Protein AF-A0A1H9J1R4-F1 (afdb_monomer)

Radius of gyration: 18.07 Å; Cα contacts (8 Å, |Δi|>4): 199; chains: 1; bounding box: 40×39×55 Å

Organism: NCBI:txid571933

Mean predicted aligned error: 4.58 Å

Secondary structure (DSSP, 8-state):
-HHHHHHHHHHHHHHHHHHHHHHHHHHHTT-HHHHHHHHHHHHHHHTTHHHHHHHHHT-TTHHHHHHHHHHHHHHHHHHHHHHHHHHHHHTTS---HHHHHHHHHHHHIIIIIHHHHHHHHHHHHHHHHHHHHHHTT-HHHHHHHHHHHHHHHHHHHHHHHHH-SS--TTGGG----HHHHHHHHHHHHHHHHHHHHH-

Sequence (199 aa):
MVQASIVLGWIGLIIYAIIFVTFQKMLKHKEHSLLHLLMAFMYSAWLPLPIVLYQLLDFEALLVGTIFGYAYLIIMILSMSLQTSHIIHILKQDESIEWEERAEWMMETLSGTTEGLANLLKSIWALFLAMAFWQIDQPIMAFSLLLFVLMGVYVLLLLIRSNTYKQINILKKIKGNPIVFNIENIIFFTILMVYLTIQ

Solvent-accessible surface area (backbone atoms only — not comparable to full-atom values): 10230 Å² total; per-residue (Å²): 108,62,69,59,36,52,56,30,36,52,50,19,54,50,47,48,51,52,47,70,74,39,43,71,59,33,58,76,70,68,40,58,33,60,53,27,43,51,49,20,53,24,38,56,32,44,58,52,45,37,60,48,52,34,69,72,58,70,35,78,69,26,57,60,19,27,54,28,35,44,52,17,35,52,48,47,28,51,33,24,46,49,51,18,53,48,49,53,50,56,78,72,52,77,93,45,70,75,50,53,55,53,49,51,54,51,49,49,59,49,38,60,61,48,51,38,52,24,48,36,31,37,15,52,16,27,46,28,49,19,53,36,30,46,73,71,74,34,57,70,60,14,56,60,26,46,56,46,33,57,48,22,54,55,38,48,52,46,48,53,45,74,72,38,92,75,71,53,78,79,48,73,76,63,75,89,52,72,66,59,55,53,52,49,52,51,51,54,52,46,55,54,50,54,49,67,70,72,107

Foldseek 3Di:
DLVQLLVLLVVLLVLLVVCVVCVVVCVVVVVVLVSLQSQLSSLVSNLCLLVVLCVVLVDPLSVVLSVLSNVLSVLSNVLSNVLSVLSVVLVVDDPDPVSVVVSVVVNCVSPQLSNLVSLLSNLVSLQSSLVSCVVVVNNVSNVVSVVSVVVSVLSVLSNCQVPDPDHDPVSVVRDDDPVVVSVSVSVVSVSSSVVSVVD

Structure (mmCIF, N/CA/C/O backbone):
data_AF-A0A1H9J1R4-F1
#
_entry.id   AF-A0A1H9J1R4-F1
#
loop_
_atom_site.group_PDB
_atom_site.id
_atom_site.type_symbol
_atom_site.label_atom_id
_atom_site.label_alt_id
_atom_site.label_comp_id
_atom_site.label_asym_id
_atom_site.label_entity_id
_atom_site.label_seq_id
_atom_site.pdbx_PDB_ins_code
_atom_site.Cartn_x
_atom_site.Cartn_y
_atom_site.Cartn_z
_atom_site.occupancy
_atom_site.B_iso_or_equiv
_atom_site.auth_seq_id
_atom_site.auth_comp_id
_atom_site.auth_asym_id
_atom_site.auth_atom_id
_atom_site.pdbx_PDB_model_nu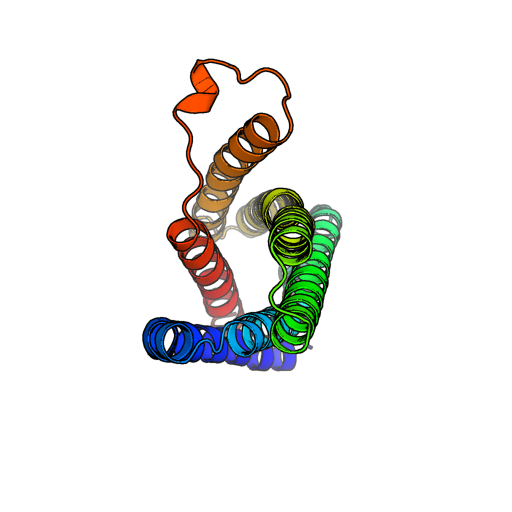m
ATOM 1 N N . MET A 1 1 ? -20.675 -8.950 6.715 1.00 83.44 1 MET A N 1
ATOM 2 C CA . MET A 1 1 ? -19.587 -8.231 6.013 1.00 83.44 1 MET A CA 1
ATOM 3 C C . MET A 1 1 ? -18.242 -8.435 6.698 1.00 83.44 1 MET A C 1
ATOM 5 O O . MET A 1 1 ? -17.328 -8.884 6.028 1.00 83.44 1 MET A O 1
ATOM 9 N N . VAL A 1 2 ? -18.144 -8.224 8.018 1.00 91.25 2 VAL A N 1
ATOM 10 C CA . VAL A 1 2 ? -16.914 -8.445 8.811 1.00 91.25 2 VAL A CA 1
ATOM 11 C C . VAL A 1 2 ? -16.265 -9.812 8.549 1.00 91.25 2 VAL A C 1
ATOM 13 O O . VAL A 1 2 ? -15.116 -9.858 8.133 1.00 91.25 2 VAL A O 1
ATOM 16 N N . GLN A 1 3 ? -17.011 -10.919 8.675 1.00 93.44 3 GLN A N 1
ATOM 17 C CA . GLN A 1 3 ? -16.483 -12.272 8.420 1.00 93.44 3 GLN A CA 1
ATOM 18 C C . GLN A 1 3 ? -15.897 -12.443 7.009 1.00 93.44 3 GLN A C 1
ATOM 20 O O . GLN A 1 3 ? -14.828 -13.024 6.850 1.00 93.44 3 GLN A O 1
ATOM 25 N N . ALA A 1 4 ? -16.567 -11.907 5.984 1.00 94.31 4 ALA A N 1
ATOM 26 C CA . ALA A 1 4 ? -16.068 -11.962 4.613 1.00 94.31 4 ALA A CA 1
ATOM 27 C C . ALA A 1 4 ? -14.770 -11.153 4.461 1.00 94.31 4 ALA A C 1
ATOM 29 O O . ALA A 1 4 ? -13.830 -1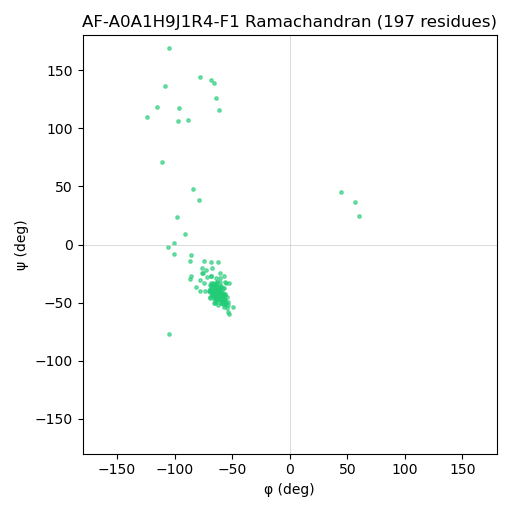1.632 3.835 1.00 94.31 4 ALA A O 1
ATOM 30 N N . SER A 1 5 ? -14.685 -9.973 5.082 1.00 95.44 5 SER A N 1
ATOM 31 C CA . SER A 1 5 ? -13.466 -9.157 5.093 1.00 95.44 5 SER A CA 1
ATOM 32 C C . SER A 1 5 ? -12.321 -9.815 5.860 1.00 95.44 5 SER A C 1
ATOM 34 O O . SER A 1 5 ? -11.179 -9.697 5.430 1.00 95.44 5 SER A O 1
ATOM 36 N N . ILE A 1 6 ? -12.605 -10.551 6.942 1.00 96.88 6 ILE A N 1
ATOM 37 C CA . ILE A 1 6 ? -11.599 -11.349 7.657 1.00 96.88 6 ILE A CA 1
ATOM 38 C C . ILE A 1 6 ? -11.042 -12.432 6.726 1.00 96.88 6 ILE A C 1
ATOM 40 O O . ILE A 1 6 ? -9.831 -12.521 6.533 1.00 96.88 6 ILE A O 1
ATOM 44 N N . VAL A 1 7 ? -11.919 -13.223 6.100 1.00 97.25 7 VAL A N 1
ATOM 45 C CA . VAL A 1 7 ? -11.510 -14.298 5.180 1.00 97.25 7 VAL A CA 1
ATOM 46 C C . VAL A 1 7 ? -10.703 -13.740 4.007 1.00 97.25 7 VAL A C 1
ATOM 48 O O . VAL A 1 7 ? -9.600 -14.215 3.741 1.00 97.25 7 VAL A O 1
ATOM 51 N N . LEU A 1 8 ? -11.211 -12.708 3.332 1.00 97.62 8 LEU A N 1
ATOM 52 C CA . LEU A 1 8 ? -10.522 -12.082 2.203 1.00 97.62 8 LEU A CA 1
ATOM 53 C C . LEU A 1 8 ? -9.198 -11.441 2.631 1.00 97.62 8 LEU A C 1
ATOM 55 O O . LEU A 1 8 ? -8.189 -11.596 1.948 1.00 97.62 8 LEU A O 1
ATOM 59 N N . GLY A 1 9 ? -9.157 -10.787 3.787 1.00 97.00 9 GLY A N 1
ATOM 60 C CA . GLY A 1 9 ? -7.936 -10.155 4.259 1.00 97.00 9 GLY A CA 1
ATOM 61 C C . GLY A 1 9 ? -6.822 -11.150 4.581 1.00 97.00 9 GLY A C 1
ATOM 62 O O . GLY A 1 9 ? -5.670 -10.914 4.204 1.00 97.00 9 GLY A O 1
ATOM 63 N N . TRP A 1 10 ? -7.164 -12.299 5.170 1.00 97.88 10 TRP A N 1
ATOM 64 C CA . TRP A 1 10 ? -6.221 -13.404 5.359 1.00 97.88 10 TRP A CA 1
ATOM 65 C C . TRP A 1 10 ? -5.806 -14.055 4.036 1.00 97.88 10 TRP A C 1
ATOM 67 O O . TRP A 1 10 ? -4.628 -14.369 3.874 1.00 97.88 10 TRP A O 1
ATOM 77 N N . ILE A 1 11 ? -6.715 -14.193 3.063 1.00 98.00 11 ILE A N 1
ATOM 78 C CA . ILE A 1 11 ? -6.356 -14.627 1.701 1.00 98.00 11 ILE A CA 1
ATOM 79 C C . ILE A 1 11 ? -5.304 -13.684 1.102 1.00 98.00 11 ILE A C 1
ATOM 81 O O . ILE A 1 11 ? -4.305 -14.162 0.567 1.00 98.00 11 ILE A O 1
ATOM 85 N N . GLY A 1 12 ? -5.466 -12.365 1.246 1.00 97.31 12 GLY A N 1
ATOM 86 C CA . GLY A 1 12 ? -4.466 -11.385 0.812 1.00 97.31 12 GLY A CA 1
ATOM 87 C C . GLY A 1 12 ? -3.093 -11.611 1.459 1.00 97.31 12 GLY A C 1
ATOM 88 O O . GLY A 1 12 ? -2.082 -11.678 0.759 1.00 97.31 12 GLY A O 1
ATOM 89 N N . LEU A 1 13 ? -3.047 -11.825 2.780 1.00 97.31 13 LEU A N 1
ATOM 90 C CA . LEU A 1 13 ? -1.800 -12.127 3.501 1.00 97.31 13 LEU A CA 1
ATOM 91 C C . LEU A 1 13 ? -1.149 -13.442 3.031 1.00 97.31 13 LEU A C 1
ATOM 93 O O . LEU A 1 13 ? 0.071 -13.509 2.881 1.00 97.31 13 LEU A O 1
ATOM 97 N N . ILE A 1 14 ? -1.948 -14.476 2.754 1.00 97.31 14 ILE A N 1
ATOM 98 C CA . ILE A 1 14 ? -1.458 -15.755 2.219 1.00 97.31 14 ILE A CA 1
ATOM 99 C C . ILE A 1 14 ? -0.873 -15.566 0.815 1.00 97.31 14 ILE A C 1
ATOM 101 O O . ILE A 1 14 ? 0.213 -16.077 0.538 1.00 97.31 14 ILE A O 1
ATOM 105 N N . ILE A 1 15 ? -1.544 -14.809 -0.060 1.00 96.88 15 ILE A N 1
ATOM 106 C CA . ILE A 1 15 ? -1.027 -14.491 -1.399 1.00 96.88 15 ILE A CA 1
ATOM 107 C C . ILE A 1 15 ? 0.320 -13.772 -1.285 1.00 96.88 15 ILE A C 1
ATOM 109 O O . ILE A 1 15 ? 1.268 -14.148 -1.975 1.00 96.88 15 ILE A O 1
ATOM 113 N N . TYR A 1 16 ? 0.446 -12.800 -0.377 1.00 94.31 16 TYR A N 1
ATOM 114 C CA . TYR A 1 16 ? 1.729 -12.144 -0.127 1.00 94.31 16 TYR A CA 1
ATOM 115 C C . TYR A 1 16 ? 2.808 -13.135 0.318 1.00 94.31 16 TYR A C 1
ATOM 117 O O . TYR A 1 16 ? 3.921 -13.096 -0.199 1.00 94.31 16 TYR A O 1
ATOM 125 N N . ALA A 1 17 ? 2.500 -14.041 1.250 1.00 94.25 17 ALA A N 1
ATOM 126 C CA . ALA A 1 17 ? 3.459 -15.042 1.712 1.00 94.25 17 ALA A CA 1
ATOM 127 C C . ALA A 1 17 ? 3.927 -15.953 0.563 1.00 94.25 17 ALA A C 1
ATOM 129 O O . ALA A 1 17 ? 5.122 -16.232 0.442 1.00 94.25 17 ALA A O 1
ATOM 130 N N . ILE A 1 18 ? 3.010 -16.354 -0.325 1.00 94.38 18 ILE A N 1
ATOM 131 C CA . ILE A 1 18 ? 3.343 -17.102 -1.544 1.00 94.38 18 ILE A CA 1
ATOM 132 C C . ILE A 1 18 ? 4.294 -16.282 -2.418 1.00 94.38 18 ILE A C 1
ATOM 134 O O . ILE A 1 18 ? 5.350 -16.796 -2.794 1.00 94.38 18 ILE A O 1
ATOM 138 N N . ILE A 1 19 ? 3.966 -15.016 -2.703 1.00 92.88 19 ILE A N 1
ATOM 139 C CA . ILE A 1 19 ? 4.829 -14.109 -3.472 1.00 92.88 19 ILE A CA 1
ATOM 140 C C . ILE A 1 19 ? 6.212 -14.025 -2.820 1.00 92.88 19 ILE A C 1
ATOM 142 O O . ILE A 1 19 ? 7.212 -14.259 -3.489 1.00 92.88 19 ILE A O 1
ATOM 146 N N . PHE A 1 20 ? 6.288 -13.770 -1.516 1.00 90.88 20 PHE A N 1
ATOM 147 C CA . PHE A 1 20 ? 7.540 -13.601 -0.781 1.00 90.88 20 PHE A CA 1
ATOM 148 C C . PHE A 1 20 ? 8.430 -14.851 -0.801 1.00 90.88 20 PHE A C 1
ATOM 150 O O . PHE A 1 20 ? 9.646 -14.743 -0.918 1.00 90.88 20 PHE A O 1
ATOM 157 N N . VAL A 1 21 ? 7.863 -16.055 -0.726 1.00 92.25 21 VAL A N 1
ATOM 158 C CA . VAL A 1 21 ? 8.665 -17.291 -0.788 1.00 92.25 21 VAL A CA 1
ATOM 159 C C . VAL A 1 21 ? 9.080 -17.619 -2.225 1.00 92.25 21 VAL A C 1
ATOM 161 O O . VAL A 1 21 ? 10.142 -18.199 -2.459 1.00 92.25 21 VAL A O 1
ATOM 164 N N . THR A 1 22 ? 8.267 -17.238 -3.212 1.00 92.31 22 THR A N 1
ATOM 165 C CA . THR A 1 22 ? 8.483 -17.614 -4.616 1.00 92.31 22 THR A CA 1
ATOM 166 C C . THR A 1 22 ? 9.126 -16.519 -5.467 1.00 92.31 22 THR A C 1
ATOM 168 O O . THR A 1 22 ? 9.540 -16.819 -6.589 1.00 92.31 22 THR A O 1
ATOM 171 N N . PHE A 1 23 ? 9.298 -15.288 -4.958 1.00 88.31 23 PHE A N 1
ATOM 172 C CA . PHE A 1 23 ? 9.710 -14.139 -5.777 1.00 88.31 23 PHE A CA 1
ATOM 173 C C . PHE A 1 23 ? 11.032 -14.394 -6.501 1.00 88.31 23 PHE A C 1
ATOM 175 O O . PHE A 1 23 ? 11.100 -14.214 -7.710 1.00 88.31 23 PHE A O 1
ATOM 182 N N . GLN A 1 24 ? 12.065 -14.901 -5.814 1.00 89.00 24 GLN A N 1
ATOM 183 C CA . GLN A 1 24 ? 13.360 -15.157 -6.455 1.00 89.00 24 GLN A CA 1
ATOM 184 C C . GLN A 1 24 ? 13.255 -16.190 -7.576 1.00 89.00 24 GLN A C 1
ATOM 186 O O . GLN A 1 24 ? 13.935 -16.072 -8.594 1.00 89.00 24 GLN A O 1
ATOM 191 N N . LYS A 1 25 ? 12.412 -17.211 -7.391 1.00 90.81 25 LYS A N 1
ATOM 192 C CA . LYS A 1 25 ? 12.185 -18.245 -8.399 1.00 90.81 25 LYS A CA 1
ATOM 193 C C . LYS A 1 25 ? 11.443 -17.662 -9.602 1.00 90.81 25 LYS A C 1
ATOM 195 O O . LYS A 1 25 ? 11.873 -17.882 -10.728 1.00 90.81 25 LYS A O 1
ATOM 200 N N . MET A 1 26 ? 10.391 -16.881 -9.373 1.00 87.31 26 MET A N 1
ATOM 201 C CA . MET A 1 26 ? 9.630 -16.233 -10.445 1.00 87.31 26 MET A CA 1
ATOM 202 C C . MET A 1 26 ? 10.481 -15.230 -11.229 1.00 87.31 26 MET A C 1
ATOM 204 O O . MET A 1 26 ? 10.460 -15.259 -12.454 1.00 87.31 26 MET A O 1
ATOM 208 N N . LEU A 1 27 ? 11.314 -14.427 -10.553 1.00 85.12 27 LEU A N 1
ATOM 209 C CA . LEU A 1 27 ? 12.262 -13.524 -11.217 1.00 85.12 27 LEU A CA 1
ATOM 210 C C . LEU A 1 27 ? 13.259 -14.293 -12.100 1.00 85.12 27 LEU A C 1
ATOM 212 O O . LEU A 1 27 ? 13.502 -13.899 -13.236 1.00 85.12 27 LEU A O 1
ATOM 216 N N . LYS A 1 28 ? 13.800 -15.424 -11.622 1.00 87.81 28 LYS A N 1
ATOM 217 C CA . LYS A 1 28 ? 14.711 -16.275 -12.415 1.00 87.81 28 LYS A CA 1
ATOM 218 C C . LYS A 1 28 ? 14.046 -16.871 -13.657 1.00 87.81 28 LYS A C 1
ATOM 220 O O . LYS A 1 28 ? 14.718 -17.060 -14.665 1.00 87.81 28 LYS A O 1
ATOM 225 N N . HIS A 1 29 ? 12.748 -17.155 -13.590 1.00 87.19 29 HIS A N 1
ATOM 226 C CA . HIS A 1 29 ? 11.964 -17.661 -14.718 1.00 87.19 29 HIS A CA 1
ATOM 227 C C . HIS A 1 29 ? 11.300 -16.553 -15.552 1.00 87.19 29 HIS A C 1
ATOM 229 O O . HIS A 1 29 ? 10.516 -16.868 -16.437 1.00 87.19 29 HIS A O 1
ATOM 235 N N . LYS A 1 30 ? 11.633 -15.273 -15.313 1.00 81.94 30 LYS A N 1
ATOM 236 C CA . LYS A 1 30 ? 11.066 -14.102 -16.010 1.00 81.94 30 LYS A CA 1
ATOM 237 C C . LYS A 1 30 ? 9.539 -13.952 -15.862 1.00 81.94 30 LYS A C 1
ATOM 239 O O . LYS A 1 30 ? 8.900 -13.264 -16.651 1.00 81.94 30 LYS A O 1
ATOM 244 N N . GLU A 1 31 ? 8.957 -14.509 -14.802 1.00 87.38 31 GLU A N 1
ATOM 245 C CA . GLU A 1 31 ? 7.513 -14.486 -14.508 1.00 87.38 31 GLU A CA 1
ATOM 246 C C . GLU A 1 31 ? 7.083 -13.190 -13.789 1.00 87.38 31 GLU A C 1
ATOM 248 O O . GLU A 1 31 ? 6.394 -13.198 -12.765 1.00 87.38 31 GLU A O 1
ATOM 253 N N . HIS A 1 32 ? 7.522 -12.038 -14.304 1.00 85.88 32 HIS A N 1
ATOM 254 C CA . HIS A 1 32 ? 7.224 -10.734 -13.704 1.00 85.88 32 HIS A CA 1
ATOM 255 C C . HIS A 1 32 ? 5.741 -10.364 -13.823 1.00 85.88 32 HIS A C 1
ATOM 257 O O . HIS A 1 32 ? 5.193 -9.726 -12.930 1.00 85.88 32 HIS A O 1
ATOM 263 N N . SER A 1 33 ? 5.067 -10.767 -14.898 1.00 87.75 33 SER A N 1
ATOM 264 C CA . SER A 1 33 ? 3.637 -10.500 -15.088 1.00 87.75 33 SER A CA 1
ATOM 265 C C . SER A 1 33 ? 2.784 -11.232 -14.052 1.00 87.75 33 SER A C 1
ATOM 267 O O . SER A 1 33 ? 1.903 -10.629 -13.444 1.00 87.75 33 SER A O 1
ATOM 269 N N . LEU A 1 34 ? 3.090 -12.505 -13.784 1.00 92.00 34 LEU A N 1
ATOM 270 C CA . LEU A 1 34 ? 2.398 -13.296 -12.768 1.00 92.00 34 LEU A CA 1
ATOM 271 C C . LEU A 1 34 ? 2.551 -12.681 -11.371 1.00 92.00 34 LEU A C 1
ATOM 273 O O . LEU A 1 34 ? 1.583 -12.625 -10.616 1.00 92.00 34 LEU A O 1
ATOM 277 N N . LEU A 1 35 ? 3.741 -12.166 -11.050 1.00 92.38 35 LEU A N 1
ATOM 278 C CA . LEU A 1 35 ? 4.002 -11.427 -9.813 1.00 92.38 35 LEU A CA 1
ATOM 279 C C . LEU A 1 35 ? 3.023 -10.258 -9.618 1.00 92.38 35 LEU A C 1
ATOM 281 O O . LEU A 1 35 ? 2.376 -10.167 -8.575 1.00 92.38 35 LEU A O 1
ATOM 285 N N . HIS A 1 36 ? 2.878 -9.392 -10.625 1.00 92.69 36 HIS A N 1
ATOM 286 C CA . HIS A 1 36 ? 1.991 -8.226 -10.544 1.00 92.69 36 HIS A CA 1
ATOM 287 C C . HIS A 1 36 ? 0.515 -8.628 -10.530 1.00 92.69 36 HIS A C 1
ATOM 289 O O . HIS A 1 36 ? -0.271 -8.042 -9.786 1.00 92.69 36 HIS A O 1
ATOM 295 N N . LEU A 1 37 ? 0.143 -9.687 -11.250 1.00 94.94 37 LEU A N 1
ATOM 296 C CA . LEU A 1 37 ? -1.214 -10.222 -11.211 1.00 94.94 37 LEU A CA 1
ATOM 297 C C . LEU A 1 37 ? -1.586 -10.715 -9.806 1.00 94.94 37 LEU A C 1
ATOM 299 O O . LEU A 1 37 ? -2.659 -10.391 -9.296 1.00 94.94 37 LEU A O 1
ATOM 303 N N . LEU A 1 38 ? -0.690 -11.458 -9.152 1.00 96.12 38 LEU A N 1
ATOM 304 C CA . LEU A 1 38 ? -0.897 -11.912 -7.775 1.00 96.12 38 LEU A CA 1
ATOM 305 C C . LEU A 1 38 ? -0.984 -10.728 -6.800 1.00 96.12 38 LEU A C 1
ATOM 307 O O . LEU A 1 38 ? -1.841 -10.737 -5.917 1.00 96.12 38 LEU A O 1
ATOM 311 N N . MET A 1 39 ? -0.172 -9.680 -6.986 1.00 95.00 39 MET A N 1
ATOM 312 C CA . MET A 1 39 ? -0.289 -8.446 -6.197 1.00 95.00 39 MET A CA 1
ATOM 313 C C . MET A 1 39 ? -1.641 -7.747 -6.412 1.00 95.00 39 MET A C 1
ATOM 315 O O . MET A 1 39 ? -2.259 -7.309 -5.443 1.00 95.00 39 MET A O 1
ATOM 319 N N . ALA A 1 40 ? -2.158 -7.688 -7.643 1.00 96.94 40 ALA A N 1
ATOM 320 C CA . ALA A 1 40 ? -3.482 -7.125 -7.919 1.00 96.94 40 ALA A CA 1
ATOM 321 C C . ALA A 1 40 ? -4.601 -7.899 -7.195 1.00 96.94 40 ALA A C 1
ATOM 323 O O . ALA A 1 40 ? -5.491 -7.290 -6.591 1.00 96.94 40 ALA A O 1
ATOM 324 N N . PHE A 1 41 ? -4.538 -9.236 -7.194 1.00 97.69 41 PHE A N 1
ATOM 325 C CA . PHE A 1 41 ? -5.477 -10.075 -6.439 1.00 97.69 41 PHE A CA 1
ATOM 326 C C . PHE A 1 41 ? -5.366 -9.863 -4.929 1.00 97.69 41 PHE A C 1
ATOM 328 O O . PHE A 1 41 ? -6.388 -9.747 -4.252 1.00 97.69 41 PHE A O 1
ATOM 335 N N . MET A 1 42 ? -4.144 -9.758 -4.407 1.00 97.50 42 MET A N 1
ATOM 336 C CA . MET A 1 42 ? -3.890 -9.443 -3.002 1.00 97.50 42 MET A CA 1
ATOM 337 C C . MET A 1 42 ? -4.560 -8.122 -2.591 1.00 97.50 42 MET A C 1
ATOM 339 O O . MET A 1 42 ? -5.330 -8.107 -1.632 1.00 97.50 42 MET A O 1
ATOM 343 N N . TYR A 1 43 ? -4.350 -7.033 -3.341 1.00 97.69 43 TYR A N 1
ATOM 344 C CA . TYR A 1 43 ? -4.991 -5.743 -3.050 1.00 97.69 43 TYR A CA 1
ATOM 345 C C . TYR A 1 43 ? -6.516 -5.785 -3.204 1.00 97.69 43 TYR A C 1
ATOM 347 O O . TYR A 1 43 ? -7.232 -5.160 -2.422 1.00 97.69 43 TYR A O 1
ATOM 355 N N . SER A 1 44 ? -7.029 -6.566 -4.158 1.00 98.00 44 SER A N 1
ATOM 356 C CA . SER A 1 44 ? -8.473 -6.777 -4.331 1.00 98.00 44 SER A CA 1
ATOM 357 C C . SER A 1 44 ? -9.102 -7.461 -3.116 1.00 98.00 44 SER A C 1
ATOM 359 O O . SER A 1 44 ? -10.208 -7.108 -2.710 1.00 98.00 44 SER A O 1
ATOM 361 N N . ALA A 1 45 ? -8.389 -8.399 -2.491 1.00 97.94 45 ALA A N 1
ATOM 362 C CA . ALA A 1 45 ? -8.853 -9.078 -1.286 1.00 97.94 45 ALA A CA 1
ATOM 363 C C . ALA A 1 45 ? -8.920 -8.136 -0.065 1.00 97.94 45 ALA A C 1
ATOM 365 O O . ALA A 1 45 ? -9.756 -8.313 0.819 1.00 97.94 45 ALA A O 1
ATOM 366 N N . TRP A 1 46 ? -8.099 -7.084 -0.038 1.00 98.12 46 TRP A N 1
ATOM 367 C CA . TRP A 1 46 ? -8.128 -6.052 1.005 1.00 98.12 46 TRP A CA 1
ATOM 368 C C . TRP A 1 46 ? -9.134 -4.926 0.759 1.00 98.12 46 TRP A C 1
ATOM 370 O O . TRP A 1 46 ? -9.386 -4.130 1.664 1.00 98.12 46 TRP A O 1
ATOM 380 N N . LEU A 1 47 ? -9.754 -4.872 -0.421 1.00 97.19 47 LEU A N 1
ATOM 381 C CA . LEU A 1 47 ? -10.716 -3.837 -0.811 1.00 97.19 47 LEU A CA 1
ATOM 382 C C . LEU A 1 47 ? -11.889 -3.631 0.177 1.00 97.19 47 LEU A C 1
ATOM 384 O O . LEU A 1 47 ? -12.324 -2.492 0.335 1.00 97.19 47 LEU A O 1
ATOM 388 N N . PRO A 1 48 ? -12.406 -4.658 0.879 1.00 97.00 48 PRO A N 1
ATOM 389 C CA . PRO A 1 48 ? -13.456 -4.469 1.887 1.00 97.00 48 PRO A CA 1
ATOM 390 C C . PRO A 1 48 ? -12.995 -3.840 3.215 1.00 97.00 48 PRO A C 1
ATOM 392 O O . PRO A 1 48 ? -13.844 -3.441 4.018 1.00 97.00 48 PRO A O 1
ATOM 395 N N . LEU A 1 49 ? -11.684 -3.783 3.490 1.00 96.94 49 LEU A N 1
ATOM 396 C CA . LEU A 1 49 ? -11.152 -3.362 4.794 1.00 96.94 49 LEU A CA 1
ATOM 397 C C . LEU A 1 49 ? -11.512 -1.923 5.185 1.00 96.94 49 LEU A C 1
ATOM 399 O O . LEU A 1 49 ? -11.935 -1.746 6.328 1.00 96.94 49 LEU A O 1
ATOM 403 N N . PRO A 1 50 ? -11.408 -0.908 4.300 1.00 97.62 50 PRO A N 1
ATOM 404 C CA . PRO A 1 50 ? -11.754 0.464 4.661 1.00 97.62 50 PRO A CA 1
ATOM 405 C C . PRO A 1 50 ? -13.174 0.601 5.234 1.00 97.62 50 PRO A C 1
ATOM 407 O O . PRO A 1 50 ? -13.341 1.222 6.281 1.00 97.62 50 PRO A O 1
ATOM 410 N N . ILE A 1 51 ? -14.186 -0.033 4.620 1.00 96.81 51 ILE A N 1
ATOM 411 C CA . ILE A 1 51 ? -15.579 0.047 5.111 1.00 96.81 51 ILE A CA 1
ATOM 412 C C . ILE A 1 51 ? -15.739 -0.694 6.426 1.00 96.81 51 ILE A C 1
ATOM 414 O O . ILE A 1 51 ? -16.383 -0.179 7.335 1.00 96.81 51 ILE A O 1
ATOM 418 N N . VAL A 1 52 ? -15.193 -1.908 6.533 1.00 96.94 52 VAL A N 1
ATOM 419 C CA . VAL A 1 52 ? -15.353 -2.691 7.764 1.00 96.94 52 VAL A CA 1
ATOM 420 C C . VAL A 1 52 ? -14.714 -1.979 8.951 1.00 96.94 52 VAL A C 1
ATOM 422 O O . VAL A 1 52 ? -15.334 -1.914 10.007 1.00 96.94 52 VAL A O 1
ATOM 425 N N . LEU A 1 53 ? -13.532 -1.386 8.777 1.00 96.94 53 LEU A N 1
ATOM 426 C CA . LEU A 1 53 ? -12.887 -0.611 9.837 1.00 96.94 53 LEU A CA 1
ATOM 427 C C . LEU A 1 53 ? -13.690 0.643 10.199 1.00 96.94 53 LEU A C 1
ATOM 429 O O . LEU A 1 53 ? -13.830 0.939 11.380 1.00 96.94 53 LEU A O 1
ATOM 433 N N . TYR A 1 54 ? -14.271 1.340 9.220 1.00 96.88 54 TYR A N 1
ATOM 434 C CA . TYR A 1 54 ? -15.165 2.468 9.495 1.00 96.88 54 TYR A CA 1
ATOM 435 C C . TYR A 1 54 ? -16.389 2.067 10.321 1.00 96.88 54 TYR A C 1
ATOM 437 O O . TYR A 1 54 ? -16.691 2.717 11.317 1.00 96.88 54 TYR A O 1
ATOM 445 N N . GLN A 1 55 ? -17.053 0.972 9.949 1.00 94.75 55 GLN A N 1
ATOM 446 C CA . GLN A 1 55 ? -18.240 0.491 10.657 1.00 94.75 55 GLN A CA 1
ATOM 447 C C . GLN A 1 55 ? -17.944 -0.001 12.075 1.00 94.75 55 GLN A C 1
ATOM 449 O O . GLN A 1 55 ? -18.802 0.111 12.941 1.00 94.75 55 GLN A O 1
ATOM 454 N N . LEU A 1 56 ? -16.762 -0.578 12.304 1.00 95.00 56 LEU A N 1
ATOM 455 C CA . LEU A 1 56 ? -16.386 -1.112 13.615 1.00 95.00 56 LEU A CA 1
ATOM 456 C C . LEU A 1 56 ? -15.892 -0.033 14.578 1.00 95.00 56 LEU A C 1
ATOM 458 O O . LEU A 1 56 ? -16.144 -0.134 15.774 1.00 95.00 56 LEU A O 1
ATOM 462 N N . LEU A 1 57 ? -15.170 0.965 14.066 1.00 95.44 57 LEU A N 1
ATOM 463 C CA . LEU A 1 57 ? -14.595 2.033 14.885 1.00 95.44 57 LEU A CA 1
ATOM 464 C C . LEU A 1 57 ? -15.572 3.196 15.118 1.00 95.44 57 LEU A C 1
ATOM 466 O O . LEU A 1 57 ? -15.298 4.027 15.976 1.00 95.44 57 LEU A O 1
ATOM 470 N N . ASP A 1 58 ? -16.667 3.257 14.349 1.00 92.25 58 ASP A N 1
ATOM 471 C CA . ASP A 1 58 ? -17.785 4.209 14.480 1.00 92.25 58 ASP A CA 1
ATOM 472 C C . ASP A 1 58 ? -17.344 5.666 14.722 1.00 92.25 58 ASP A C 1
ATOM 474 O O . ASP A 1 58 ? -17.833 6.379 15.595 1.00 92.25 58 ASP A O 1
ATOM 478 N N . PHE A 1 59 ? -16.352 6.111 13.947 1.00 93.62 59 PHE A N 1
ATOM 479 C CA . PHE A 1 59 ? -15.774 7.447 14.056 1.00 93.62 59 PHE A CA 1
ATOM 480 C C . PHE A 1 59 ? -16.048 8.250 12.785 1.00 93.62 59 PHE A C 1
ATOM 482 O O . PHE A 1 59 ? -15.573 7.897 11.706 1.00 93.62 59 PHE A O 1
ATOM 489 N N . GLU A 1 60 ? -16.780 9.361 12.894 1.00 92.94 60 GLU A N 1
ATOM 490 C CA . GLU A 1 60 ? -17.245 10.130 11.728 1.00 92.94 60 GLU A CA 1
ATOM 491 C C . GLU A 1 60 ? -16.107 10.579 10.803 1.00 92.94 60 GLU A C 1
ATOM 493 O O . GLU A 1 60 ? -16.194 10.420 9.584 1.00 92.94 60 GLU A O 1
ATOM 498 N N . ALA A 1 61 ? -14.995 11.075 11.356 1.00 93.38 61 ALA A N 1
ATOM 499 C CA . ALA A 1 61 ? -13.876 11.526 10.529 1.00 93.38 61 ALA A CA 1
ATOM 500 C C . ALA A 1 61 ? -13.177 10.365 9.790 1.00 93.38 61 ALA A C 1
ATOM 502 O O . ALA A 1 61 ? -12.539 10.592 8.759 1.00 93.38 61 ALA A O 1
ATOM 503 N N . LEU A 1 62 ? -13.339 9.112 10.239 1.00 96.56 62 LEU A N 1
ATOM 504 C CA . LEU A 1 62 ? -12.834 7.936 9.522 1.00 96.56 62 LEU A CA 1
ATOM 505 C C . LEU A 1 62 ? -13.580 7.688 8.201 1.00 96.56 62 LEU A C 1
ATOM 507 O O . LEU A 1 62 ? -13.042 7.002 7.331 1.00 96.56 62 LEU A O 1
ATOM 511 N N . LEU A 1 63 ? -14.748 8.300 7.975 1.00 96.44 63 LEU A N 1
ATOM 512 C CA . LEU A 1 63 ? -15.393 8.291 6.659 1.00 96.44 63 LEU A CA 1
ATOM 513 C C . LEU A 1 63 ? -14.471 8.893 5.586 1.00 96.44 63 LEU A C 1
ATOM 515 O O . LEU A 1 63 ? -14.312 8.325 4.506 1.00 96.44 63 LEU A O 1
ATOM 519 N N . VAL A 1 64 ? -13.791 9.999 5.907 1.00 96.50 64 VAL A N 1
ATOM 520 C CA . VAL A 1 64 ? -12.798 10.617 5.014 1.00 96.50 64 VAL A CA 1
ATOM 521 C C . VAL A 1 64 ? -11.610 9.675 4.813 1.00 96.50 64 VAL A C 1
ATOM 523 O O . VAL A 1 64 ? -11.196 9.429 3.680 1.00 96.50 64 VAL A O 1
ATOM 526 N N . GLY A 1 65 ? -11.107 9.075 5.895 1.00 96.56 65 GLY A N 1
ATOM 527 C CA . GLY A 1 65 ? -10.047 8.065 5.829 1.00 96.56 65 GLY A CA 1
ATOM 528 C C . GLY A 1 65 ? -10.401 6.867 4.944 1.00 96.56 65 GLY A C 1
ATOM 529 O O . GLY A 1 65 ? -9.555 6.379 4.200 1.00 96.56 65 GLY A O 1
ATOM 530 N N . THR A 1 66 ? -11.660 6.438 4.963 1.00 97.75 66 THR A N 1
ATOM 531 C CA . THR A 1 66 ? -12.174 5.319 4.160 1.00 97.75 66 THR A CA 1
ATOM 532 C C . THR A 1 66 ? -12.063 5.598 2.667 1.00 97.75 66 THR A C 1
ATOM 534 O O . THR A 1 66 ? -11.650 4.719 1.910 1.00 97.75 66 THR A O 1
ATOM 537 N N . ILE A 1 67 ? -12.356 6.831 2.240 1.00 98.19 67 ILE A N 1
ATOM 538 C CA . ILE A 1 67 ? -12.196 7.262 0.843 1.00 98.19 67 ILE A CA 1
ATOM 539 C C . ILE A 1 67 ? -10.725 7.156 0.423 1.00 98.19 67 ILE A C 1
ATOM 541 O O . ILE A 1 67 ? -10.429 6.617 -0.644 1.00 98.19 67 ILE A O 1
ATOM 545 N N . PHE A 1 68 ? -9.799 7.608 1.273 1.00 98.31 68 PHE A N 1
ATOM 546 C CA . PHE A 1 68 ? -8.363 7.493 1.010 1.00 98.31 68 PHE A CA 1
ATOM 547 C C . PHE A 1 68 ? -7.890 6.035 0.946 1.00 98.31 68 PHE A C 1
ATOM 549 O O . PHE A 1 68 ? -7.123 5.687 0.047 1.00 98.31 68 PHE A O 1
ATOM 556 N N . GLY A 1 69 ? -8.386 5.171 1.837 1.00 98.12 69 GLY A N 1
ATOM 557 C CA . GLY A 1 69 ? -8.095 3.736 1.816 1.00 98.12 69 GLY A CA 1
ATOM 558 C C . GLY A 1 69 ? -8.578 3.053 0.536 1.00 98.12 69 GLY A C 1
ATOM 559 O O . GLY A 1 69 ? -7.843 2.268 -0.065 1.00 98.12 69 GLY A O 1
ATOM 560 N N . TYR A 1 70 ? -9.774 3.409 0.061 1.00 98.12 70 TYR A N 1
ATOM 561 C CA . TYR A 1 70 ? -10.283 2.933 -1.224 1.00 98.12 70 TYR A CA 1
ATOM 562 C C . TYR A 1 70 ? -9.466 3.419 -2.405 1.00 98.12 70 TYR A C 1
ATOM 564 O O . TYR A 1 70 ? -9.085 2.613 -3.251 1.00 98.12 70 TYR A O 1
ATOM 572 N N . ALA A 1 71 ? -9.205 4.723 -2.472 1.00 98.31 71 ALA A N 1
ATOM 573 C CA . ALA A 1 71 ? -8.445 5.308 -3.564 1.00 98.31 71 ALA A CA 1
ATOM 574 C C . ALA A 1 71 ? -7.056 4.663 -3.663 1.00 98.31 71 ALA A C 1
ATOM 576 O O . ALA A 1 71 ? -6.640 4.280 -4.753 1.00 98.31 71 ALA A O 1
ATOM 577 N N . TYR A 1 72 ? -6.391 4.448 -2.523 1.00 97.88 72 TYR A N 1
ATOM 578 C CA . TYR A 1 72 ? -5.152 3.678 -2.454 1.00 97.88 72 TYR A CA 1
ATOM 579 C C . TYR A 1 72 ? -5.300 2.284 -3.083 1.00 97.88 72 TYR A C 1
ATOM 581 O O . TYR A 1 72 ? -4.582 1.964 -4.031 1.00 97.88 72 TYR A O 1
ATOM 589 N N . LEU A 1 73 ? -6.236 1.466 -2.593 1.00 98.12 73 LEU A N 1
ATOM 590 C CA . LEU A 1 73 ? -6.396 0.082 -3.050 1.00 98.12 73 LEU A CA 1
ATOM 591 C C . LEU A 1 73 ? -6.774 -0.000 -4.532 1.00 98.12 73 LEU A C 1
ATOM 593 O O . LEU A 1 73 ? -6.215 -0.818 -5.258 1.00 98.12 73 LEU A O 1
ATOM 597 N N . ILE A 1 74 ? -7.663 0.875 -5.003 1.00 98.19 74 ILE A N 1
ATOM 598 C CA . ILE A 1 74 ? -8.068 0.937 -6.412 1.00 98.19 74 ILE A CA 1
ATOM 599 C C . ILE A 1 74 ? -6.875 1.299 -7.298 1.00 98.19 74 ILE A C 1
ATOM 601 O O . ILE A 1 74 ? -6.648 0.626 -8.303 1.00 98.19 74 ILE A O 1
ATOM 605 N N . ILE A 1 75 ? -6.084 2.314 -6.930 1.00 96.94 75 ILE A N 1
ATOM 606 C CA . ILE A 1 75 ? -4.893 2.694 -7.703 1.00 96.94 75 ILE A CA 1
ATOM 607 C C . ILE A 1 75 ? -3.895 1.534 -7.751 1.00 96.94 75 ILE A C 1
ATOM 609 O O . ILE A 1 75 ? -3.366 1.249 -8.824 1.00 96.94 75 ILE A O 1
ATOM 613 N N . MET A 1 76 ? -3.678 0.824 -6.638 1.00 96.50 76 M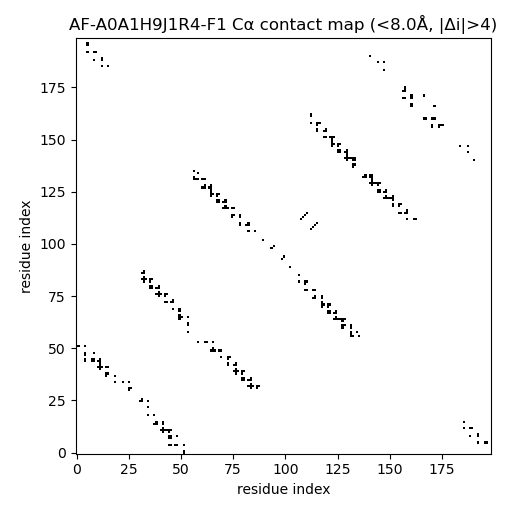ET A N 1
ATOM 614 C CA . MET A 1 76 ? -2.793 -0.345 -6.624 1.00 96.50 76 MET A CA 1
ATOM 615 C C . MET A 1 76 ? -3.312 -1.470 -7.525 1.00 96.50 76 MET A C 1
ATOM 617 O O . MET A 1 76 ? -2.548 -2.009 -8.320 1.00 96.50 76 MET A O 1
ATOM 621 N N . ILE A 1 77 ? -4.606 -1.798 -7.471 1.00 97.44 77 ILE A N 1
ATOM 622 C CA . ILE A 1 77 ? -5.207 -2.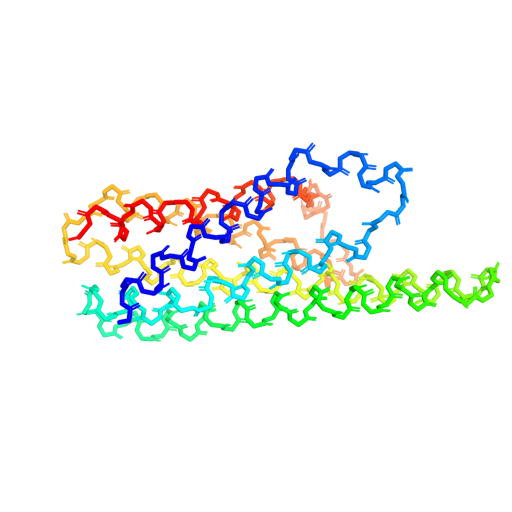826 -8.338 1.00 97.44 77 ILE A CA 1
ATOM 623 C C . ILE A 1 77 ? -5.037 -2.453 -9.815 1.00 97.44 77 ILE A C 1
ATOM 625 O O . ILE A 1 77 ? -4.606 -3.287 -10.616 1.00 97.44 77 ILE A O 1
ATOM 629 N N . LEU A 1 78 ? -5.345 -1.203 -10.178 1.00 95.62 78 LEU A N 1
ATOM 630 C CA . LEU A 1 78 ? -5.223 -0.716 -11.551 1.00 95.62 78 LEU A CA 1
ATOM 631 C C . LEU A 1 78 ? -3.767 -0.716 -12.020 1.00 95.62 78 LEU A C 1
ATOM 633 O O . LEU A 1 78 ? -3.477 -1.262 -13.081 1.00 95.62 78 LEU A O 1
ATOM 637 N N . SER A 1 79 ? -2.855 -0.159 -11.222 1.00 93.88 79 SER A N 1
ATOM 638 C CA . SER A 1 79 ? -1.428 -0.102 -11.541 1.00 93.88 79 SER A CA 1
ATOM 639 C C . SER A 1 79 ? -0.860 -1.506 -11.762 1.00 93.88 79 SER A C 1
ATOM 641 O O . SER A 1 79 ? -0.322 -1.783 -12.831 1.00 93.88 79 SER A O 1
ATOM 643 N N . MET A 1 80 ? -1.093 -2.440 -10.837 1.00 94.94 80 MET A N 1
ATOM 644 C CA . MET A 1 80 ? -0.597 -3.816 -10.946 1.00 94.94 80 MET A CA 1
ATOM 645 C C . MET A 1 80 ? -1.200 -4.570 -12.145 1.00 94.94 80 MET A C 1
ATOM 647 O O . MET A 1 80 ? -0.502 -5.321 -12.833 1.00 94.94 80 MET A O 1
ATOM 651 N N . SER A 1 81 ? -2.478 -4.336 -12.460 1.00 94.94 81 SER A N 1
ATOM 652 C CA . SER A 1 81 ? -3.144 -4.943 -13.627 1.00 94.94 81 SER A CA 1
ATOM 653 C C . SER A 1 81 ? -2.607 -4.397 -14.956 1.00 94.94 81 SER A C 1
ATOM 655 O O . SER A 1 81 ? -2.386 -5.154 -15.910 1.00 94.94 81 SER A O 1
ATOM 657 N N . LEU A 1 82 ? -2.354 -3.087 -15.022 1.00 92.75 82 LEU A N 1
ATOM 658 C CA . LEU A 1 82 ? -1.757 -2.439 -16.190 1.00 92.75 82 LEU A CA 1
ATOM 659 C C . LEU A 1 82 ? -0.304 -2.876 -16.380 1.00 92.75 82 LEU A C 1
ATOM 661 O O . LEU A 1 82 ? 0.070 -3.234 -17.494 1.00 92.75 82 LEU A O 1
ATOM 665 N N . GLN A 1 83 ? 0.485 -2.941 -15.304 1.00 91.00 83 GLN A N 1
ATOM 666 C CA . GLN A 1 83 ? 1.856 -3.456 -15.340 1.00 91.00 83 GLN A CA 1
ATOM 667 C C . GLN A 1 83 ? 1.896 -4.915 -15.814 1.00 91.00 83 GLN A C 1
ATOM 669 O O . GLN A 1 83 ? 2.697 -5.254 -16.682 1.00 91.00 83 GLN A O 1
ATOM 674 N N . THR A 1 84 ? 0.979 -5.766 -15.339 1.00 90.94 84 THR A N 1
ATOM 675 C CA . THR A 1 84 ? 0.834 -7.153 -15.822 1.00 90.94 84 THR A CA 1
ATOM 676 C C . THR A 1 84 ? 0.617 -7.199 -17.335 1.00 90.94 84 THR A C 1
ATOM 678 O O . THR A 1 84 ? 1.329 -7.905 -18.052 1.00 90.94 84 THR A O 1
ATOM 681 N N . SER A 1 85 ? -0.362 -6.431 -17.821 1.00 87.06 85 SER A N 1
ATOM 682 C CA . SER A 1 85 ? -0.729 -6.386 -19.241 1.00 87.06 85 SER A CA 1
ATOM 683 C C . SER A 1 85 ? 0.423 -5.865 -20.095 1.00 87.06 85 SER A C 1
ATOM 685 O O . SER A 1 85 ? 0.726 -6.423 -21.149 1.00 87.06 85 SER A O 1
ATOM 687 N N . HIS A 1 86 ? 1.103 -4.833 -19.604 1.00 87.44 86 HIS A N 1
ATOM 688 C CA . HIS A 1 86 ? 2.243 -4.221 -20.258 1.00 87.44 86 HIS A CA 1
ATOM 689 C C . HIS A 1 86 ? 3.437 -5.178 -20.372 1.00 87.44 86 HIS A C 1
ATOM 691 O O . HIS A 1 86 ? 3.970 -5.340 -21.466 1.00 87.44 86 HIS A O 1
ATOM 697 N N . ILE A 1 87 ? 3.803 -5.885 -19.296 1.00 86.19 87 ILE A N 1
ATOM 698 C CA . ILE A 1 87 ? 4.892 -6.879 -19.315 1.00 86.19 87 ILE A CA 1
ATOM 699 C C . ILE A 1 87 ? 4.597 -7.979 -20.337 1.00 86.19 87 ILE A C 1
ATOM 701 O O . ILE A 1 87 ? 5.460 -8.324 -21.141 1.00 86.19 87 ILE A O 1
ATOM 705 N N . ILE A 1 88 ? 3.372 -8.515 -20.343 1.00 85.19 88 ILE A N 1
ATOM 706 C CA . ILE A 1 88 ? 2.974 -9.549 -21.310 1.00 85.19 88 ILE A CA 1
ATOM 707 C C . ILE A 1 88 ? 3.034 -9.011 -22.741 1.00 85.19 88 ILE A C 1
ATOM 709 O O . ILE A 1 88 ? 3.430 -9.741 -23.647 1.00 85.19 88 ILE A O 1
ATOM 713 N N . HIS A 1 89 ? 2.628 -7.759 -22.954 1.00 84.00 89 HIS A N 1
ATOM 714 C CA . HIS A 1 89 ? 2.672 -7.129 -24.267 1.00 84.00 89 HIS A CA 1
ATOM 715 C C . HIS A 1 89 ? 4.114 -6.954 -24.766 1.00 84.00 89 HIS A C 1
ATOM 717 O O . HIS A 1 89 ? 4.390 -7.294 -25.913 1.00 84.00 89 HIS A O 1
ATOM 723 N N . ILE A 1 90 ? 5.036 -6.502 -23.906 1.00 82.94 90 ILE A N 1
ATOM 724 C CA . ILE A 1 90 ? 6.465 -6.383 -24.240 1.00 82.94 90 ILE A CA 1
ATOM 725 C C . ILE A 1 90 ? 7.044 -7.742 -24.635 1.00 82.94 90 ILE A C 1
ATOM 727 O O . ILE A 1 90 ? 7.658 -7.853 -25.687 1.00 82.94 90 ILE A O 1
ATOM 731 N N . LEU A 1 91 ? 6.792 -8.787 -23.839 1.00 79.00 91 LEU A N 1
ATOM 732 C CA . LEU A 1 91 ? 7.312 -10.140 -24.088 1.00 79.00 91 LEU A CA 1
ATOM 733 C C . LEU A 1 91 ? 6.814 -10.772 -25.401 1.00 79.00 91 LEU A C 1
ATOM 735 O O . LEU A 1 91 ? 7.343 -11.799 -25.819 1.00 79.00 91 LEU A O 1
ATOM 739 N N . LYS A 1 92 ? 5.770 -10.211 -26.020 1.00 81.50 92 LYS A N 1
ATOM 740 C CA . LYS A 1 92 ? 5.169 -10.696 -27.272 1.00 81.50 92 LYS A CA 1
ATOM 741 C C . LYS A 1 92 ? 5.507 -9.826 -28.490 1.00 81.50 92 LYS A C 1
ATOM 743 O O . LYS A 1 92 ? 5.039 -10.142 -29.581 1.00 81.50 92 LYS A O 1
ATOM 748 N N . GLN A 1 93 ? 6.243 -8.733 -28.302 1.00 78.62 93 GLN A N 1
ATOM 749 C CA . GLN A 1 93 ? 6.612 -7.764 -29.340 1.00 78.62 93 GLN A CA 1
ATOM 750 C C . GLN A 1 93 ? 8.081 -7.916 -29.767 1.00 78.62 93 GLN A C 1
ATOM 752 O O . GLN A 1 93 ? 8.842 -8.648 -29.144 1.00 78.62 93 GLN A O 1
ATOM 757 N N . ASP A 1 94 ? 8.443 -7.233 -30.855 1.00 64.94 94 ASP A N 1
ATOM 758 C CA . ASP A 1 94 ? 9.772 -7.270 -31.479 1.00 64.94 94 ASP A CA 1
ATOM 759 C C . ASP A 1 94 ? 10.859 -6.660 -30.565 1.00 64.94 94 ASP A C 1
ATOM 761 O O . ASP A 1 94 ? 10.639 -5.613 -29.950 1.00 64.94 94 ASP A O 1
ATOM 765 N N . GLU A 1 95 ? 12.049 -7.269 -30.505 1.00 73.00 95 GLU A N 1
ATOM 766 C CA . GLU A 1 95 ? 13.175 -6.877 -29.623 1.00 73.00 95 GLU A CA 1
ATOM 767 C C . GLU A 1 95 ? 13.969 -5.661 -30.157 1.00 73.00 95 GLU A C 1
ATOM 769 O O . GLU A 1 95 ? 15.198 -5.613 -30.107 1.00 73.00 95 GLU A O 1
ATOM 774 N N . SER A 1 96 ? 13.288 -4.670 -30.738 1.00 77.56 96 SER A N 1
ATOM 775 C CA . SER A 1 96 ? 13.969 -3.467 -31.236 1.00 77.56 96 SER A CA 1
ATOM 776 C C . SER A 1 96 ? 14.329 -2.509 -30.092 1.00 77.56 96 SER A C 1
ATOM 778 O O . SER A 1 96 ? 13.564 -2.332 -29.148 1.00 77.56 96 SER A O 1
ATOM 780 N N . ILE A 1 97 ? 15.473 -1.830 -30.204 1.00 76.62 97 ILE A N 1
ATOM 781 C CA . ILE A 1 97 ? 15.976 -0.889 -29.182 1.00 76.62 97 ILE A CA 1
ATOM 782 C C . ILE A 1 97 ? 14.971 0.248 -28.916 1.00 76.62 97 ILE A C 1
ATOM 784 O O . ILE A 1 97 ? 14.724 0.619 -27.773 1.00 76.62 97 ILE A O 1
ATOM 788 N N . GLU A 1 98 ? 14.328 0.768 -29.967 1.00 75.62 98 GLU A N 1
ATOM 789 C CA . GLU A 1 98 ? 13.296 1.811 -29.849 1.00 75.62 98 GLU A CA 1
ATOM 790 C C . GLU A 1 98 ? 12.058 1.328 -29.078 1.00 75.62 98 GLU A C 1
ATOM 792 O O . GLU A 1 98 ? 11.345 2.125 -28.461 1.00 75.62 98 GLU A O 1
ATOM 797 N N . TRP A 1 99 ? 11.778 0.025 -29.130 1.00 77.25 99 TRP A N 1
ATOM 798 C CA . TRP A 1 99 ? 10.688 -0.591 -28.391 1.00 77.25 99 TRP A CA 1
ATOM 799 C C . TRP A 1 99 ? 11.044 -0.785 -26.914 1.00 77.25 99 TRP A C 1
ATOM 801 O O . TRP A 1 99 ? 10.209 -0.497 -26.056 1.00 77.25 99 TRP A O 1
ATOM 811 N N . GLU A 1 100 ? 12.283 -1.182 -26.609 1.00 74.06 100 GLU A N 1
ATOM 812 C 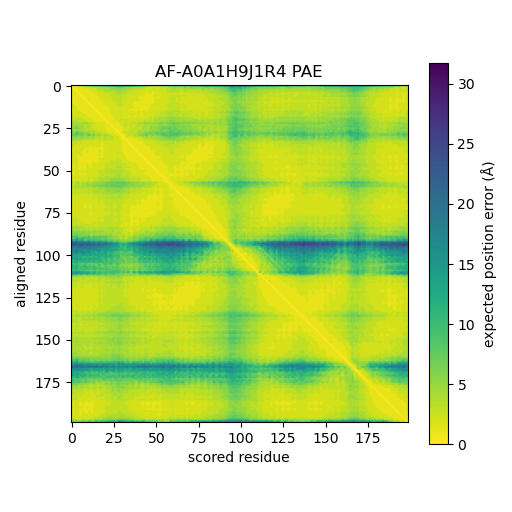CA . GLU A 1 100 ? 12.780 -1.291 -25.231 1.00 74.06 100 GLU A CA 1
ATOM 813 C C . GLU A 1 100 ? 12.732 0.054 -24.488 1.00 74.06 100 GLU A C 1
ATOM 815 O O . GLU A 1 100 ? 12.212 0.112 -23.373 1.00 74.06 100 GLU A O 1
ATOM 820 N N . GLU A 1 101 ? 13.162 1.155 -25.115 1.00 76.88 101 GLU A N 1
ATOM 821 C CA . GLU A 1 101 ? 13.103 2.491 -24.492 1.00 76.88 101 GLU A CA 1
ATOM 822 C C . GLU A 1 101 ? 11.659 2.941 -24.204 1.00 76.88 101 GLU A C 1
ATOM 824 O O . GLU A 1 101 ? 11.355 3.491 -23.139 1.00 76.88 101 GLU A O 1
ATOM 829 N N . ARG A 1 102 ? 10.727 2.687 -25.135 1.00 77.50 102 ARG A N 1
ATOM 830 C CA . ARG A 1 102 ? 9.301 3.017 -24.945 1.00 77.50 102 ARG A CA 1
ATOM 831 C C . ARG A 1 102 ? 8.659 2.167 -23.853 1.00 77.50 102 ARG A C 1
ATOM 833 O O . ARG A 1 102 ? 7.838 2.675 -23.086 1.00 77.50 102 ARG A O 1
ATOM 840 N N . ALA A 1 103 ? 9.025 0.891 -23.793 1.00 75.06 103 ALA A N 1
ATOM 841 C CA . ALA A 1 103 ? 8.603 -0.028 -22.751 1.00 75.06 103 ALA A CA 1
ATOM 842 C C . ALA A 1 103 ? 9.084 0.448 -21.372 1.00 75.06 103 ALA A C 1
ATOM 844 O O . ALA A 1 103 ? 8.289 0.535 -20.436 1.00 75.06 103 ALA A O 1
ATOM 845 N N . GLU A 1 104 ? 10.350 0.833 -21.234 1.00 77.81 104 GLU A N 1
ATOM 846 C CA . GLU A 1 104 ? 10.885 1.328 -19.963 1.00 77.81 104 GLU A CA 1
ATOM 847 C C . GLU A 1 104 ? 10.152 2.595 -19.492 1.00 77.81 104 GLU A C 1
ATOM 849 O O . GLU A 1 104 ? 9.657 2.646 -18.362 1.00 77.81 104 GLU A O 1
ATOM 854 N N . TRP A 1 105 ? 9.952 3.565 -20.388 1.00 76.81 105 TRP A N 1
ATOM 855 C CA . TRP A 1 105 ? 9.237 4.805 -20.071 1.00 76.81 105 TRP A CA 1
ATOM 856 C C . TRP A 1 105 ? 7.787 4.576 -19.608 1.00 76.81 105 TRP A C 1
ATOM 858 O O . TRP A 1 105 ? 7.308 5.190 -18.643 1.00 76.81 105 TRP A O 1
ATOM 868 N N . MET A 1 106 ? 7.068 3.661 -20.265 1.00 77.50 106 MET A N 1
ATOM 869 C CA . MET A 1 106 ? 5.700 3.329 -19.867 1.00 77.50 106 MET A CA 1
ATOM 870 C C . MET A 1 106 ? 5.667 2.602 -18.516 1.00 77.50 106 MET A C 1
ATOM 872 O O . MET A 1 106 ? 4.771 2.854 -17.707 1.00 77.50 106 MET A O 1
ATOM 876 N N . MET A 1 107 ? 6.663 1.762 -18.220 1.00 78.94 107 MET A N 1
ATOM 877 C CA . MET A 1 107 ? 6.779 1.106 -16.917 1.00 78.94 107 MET A CA 1
ATOM 878 C C . MET A 1 107 ? 7.058 2.105 -15.783 1.00 78.94 107 MET A C 1
ATOM 880 O O . MET A 1 107 ? 6.438 2.005 -14.719 1.00 78.94 107 MET A O 1
ATOM 884 N N . GLU A 1 108 ? 7.922 3.100 -15.999 1.00 76.94 108 GLU A N 1
ATOM 885 C CA . GLU A 1 108 ? 8.173 4.164 -15.013 1.00 76.94 108 GLU A CA 1
ATOM 886 C C . GLU A 1 108 ? 6.912 4.986 -14.713 1.00 76.94 108 GLU A C 1
ATOM 888 O O . GLU A 1 108 ? 6.644 5.330 -13.558 1.00 76.94 108 GLU A O 1
ATOM 893 N N . THR A 1 109 ? 6.097 5.247 -15.737 1.00 75.19 109 THR A N 1
ATOM 894 C CA . THR A 1 109 ? 4.828 5.976 -15.593 1.00 75.19 109 THR A CA 1
ATOM 895 C C . THR A 1 109 ? 3.797 5.170 -14.792 1.00 75.19 109 THR A C 1
ATOM 897 O O . THR A 1 109 ? 3.117 5.703 -13.907 1.00 75.19 109 THR A O 1
ATOM 900 N N . LEU A 1 110 ? 3.684 3.869 -15.077 1.00 77.44 110 LEU A N 1
ATOM 901 C CA . LEU A 1 110 ? 2.699 2.982 -14.449 1.00 77.44 110 LEU A CA 1
ATOM 902 C C . LEU A 1 110 ? 3.057 2.591 -13.008 1.00 77.44 110 LEU A C 1
ATOM 904 O O . LEU A 1 110 ? 2.145 2.277 -12.239 1.00 77.44 110 LEU A O 1
ATOM 908 N N . SER A 1 111 ? 4.341 2.628 -12.643 1.00 78.88 111 SER A N 1
ATOM 909 C CA . SER A 1 111 ? 4.833 2.226 -11.319 1.00 78.88 111 SER A CA 1
ATOM 910 C C . SER A 1 111 ? 5.202 3.427 -10.445 1.00 78.88 111 SER A C 1
ATOM 912 O O . SER A 1 111 ? 4.421 3.821 -9.583 1.00 78.88 111 SER A O 1
ATOM 914 N N . GLY A 1 112 ? 6.352 4.062 -10.676 1.00 80.19 112 GLY A N 1
ATOM 915 C CA . GLY A 1 112 ? 7.026 4.933 -9.709 1.00 80.19 112 GLY A CA 1
ATOM 916 C C . GLY A 1 112 ? 6.156 6.048 -9.123 1.00 80.19 112 GLY A C 1
ATOM 917 O O . GLY A 1 112 ? 5.951 6.111 -7.908 1.00 80.19 112 GLY A O 1
ATOM 918 N N . THR A 1 113 ? 5.624 6.928 -9.970 1.00 85.19 113 THR A N 1
ATOM 919 C CA . THR A 1 113 ? 4.799 8.056 -9.504 1.00 85.19 113 THR A CA 1
ATOM 920 C C . THR A 1 113 ? 3.418 7.594 -9.040 1.00 85.19 113 THR A C 1
ATOM 922 O O . THR A 1 113 ? 2.921 8.068 -8.017 1.00 85.19 113 THR A O 1
ATOM 925 N N . THR A 1 114 ? 2.813 6.650 -9.760 1.00 90.31 114 THR A N 1
ATOM 926 C CA . THR A 1 114 ? 1.457 6.157 -9.486 1.00 90.31 114 THR A CA 1
ATOM 927 C C . THR A 1 114 ? 1.384 5.424 -8.143 1.00 90.31 114 THR A C 1
ATOM 929 O O . THR A 1 114 ? 0.555 5.757 -7.294 1.00 90.31 114 THR A O 1
ATOM 932 N N . GLU A 1 115 ? 2.292 4.481 -7.899 1.00 91.75 115 GLU A N 1
ATOM 933 C CA . GLU A 1 115 ? 2.403 3.758 -6.628 1.00 91.75 115 GLU A CA 1
ATOM 934 C C . GLU A 1 115 ? 2.848 4.677 -5.489 1.00 91.75 115 GLU A C 1
ATOM 936 O O . GLU A 1 115 ? 2.375 4.543 -4.359 1.00 91.75 115 GLU A O 1
ATOM 941 N N . GLY A 1 116 ? 3.736 5.640 -5.763 1.00 91.62 116 GLY A N 1
ATOM 942 C CA . GLY A 1 116 ? 4.124 6.647 -4.779 1.00 91.62 116 GLY A CA 1
ATOM 943 C C . GLY A 1 116 ? 2.917 7.452 -4.295 1.00 91.62 116 GLY A C 1
ATOM 944 O O . GLY A 1 116 ? 2.715 7.599 -3.088 1.00 91.62 116 GLY A O 1
ATOM 945 N N . LEU A 1 117 ? 2.071 7.917 -5.220 1.00 93.75 117 LEU A N 1
ATOM 946 C CA . LEU A 1 117 ? 0.839 8.630 -4.885 1.00 93.75 117 LEU A CA 1
ATOM 947 C C . LEU A 1 117 ? -0.112 7.737 -4.085 1.00 93.75 117 LEU A C 1
ATOM 949 O O . LEU A 1 117 ? -0.628 8.170 -3.057 1.00 93.75 117 LEU A O 1
ATOM 953 N N . ALA A 1 118 ? -0.301 6.487 -4.509 1.00 95.75 118 ALA A N 1
ATOM 954 C CA . ALA A 1 118 ? -1.135 5.526 -3.794 1.00 95.75 118 ALA A CA 1
ATOM 955 C C . ALA A 1 118 ? -0.663 5.352 -2.337 1.00 95.75 118 ALA A C 1
ATOM 957 O O . ALA A 1 118 ? -1.461 5.457 -1.404 1.00 95.75 118 ALA A O 1
ATOM 958 N N . ASN A 1 119 ? 0.641 5.167 -2.120 1.00 95.38 119 ASN A N 1
ATOM 959 C CA . ASN A 1 119 ? 1.210 5.022 -0.780 1.00 95.38 119 ASN A CA 1
ATOM 960 C C . ASN A 1 119 ? 1.032 6.282 0.083 1.00 95.38 119 ASN A C 1
ATOM 962 O O . ASN A 1 119 ? 0.822 6.160 1.289 1.00 95.38 119 ASN A O 1
ATOM 966 N N . LEU A 1 120 ? 1.040 7.479 -0.512 1.00 96.50 120 LEU A N 1
ATOM 967 C CA . LEU A 1 120 ? 0.704 8.707 0.212 1.00 96.50 120 LEU A CA 1
ATOM 968 C C . LEU A 1 120 ? -0.760 8.697 0.686 1.00 96.50 120 LEU A C 1
ATOM 970 O O . LEU A 1 120 ? -1.026 9.036 1.839 1.00 96.50 120 LEU A O 1
ATOM 974 N N . LEU A 1 121 ? -1.701 8.257 -0.160 1.00 97.88 121 LEU A N 1
ATOM 975 C CA . LEU A 1 121 ? -3.113 8.117 0.227 1.00 97.88 121 LEU A CA 1
ATOM 976 C C . LEU A 1 121 ? -3.287 7.097 1.357 1.00 97.88 121 LEU A C 1
ATOM 978 O O . LEU A 1 121 ? -4.037 7.349 2.300 1.00 97.88 121 LEU A O 1
ATOM 982 N N . LYS A 1 122 ? -2.545 5.986 1.322 1.00 97.69 122 LYS A N 1
ATOM 983 C CA . LYS A 1 122 ? -2.519 5.019 2.426 1.00 97.69 122 LYS A CA 1
ATOM 984 C C . LYS A 1 122 ? -2.025 5.653 3.728 1.00 97.69 122 LYS A C 1
ATOM 986 O O . LYS A 1 122 ? -2.624 5.414 4.770 1.00 97.69 122 LYS A O 1
ATOM 991 N N . SER A 1 123 ? -0.979 6.479 3.704 1.00 97.75 123 SER A N 1
ATOM 992 C CA . SER A 1 123 ? -0.514 7.170 4.916 1.00 97.75 123 SER A CA 1
ATOM 993 C C . SER A 1 123 ? -1.542 8.166 5.461 1.00 97.75 123 SER A C 1
ATOM 995 O O . SER A 1 123 ? -1.673 8.299 6.677 1.00 97.75 123 SER A O 1
ATOM 997 N N . ILE A 1 124 ? -2.318 8.823 4.592 1.00 98.00 124 ILE A N 1
ATOM 998 C CA . ILE A 1 124 ? -3.456 9.654 5.019 1.00 98.00 124 ILE A CA 1
ATOM 999 C C . ILE A 1 124 ? -4.540 8.776 5.657 1.00 98.00 124 ILE A C 1
ATOM 1001 O O . ILE A 1 124 ? -5.045 9.104 6.728 1.00 98.00 124 ILE A O 1
ATOM 1005 N N . TRP A 1 125 ? -4.864 7.629 5.056 1.00 98.38 125 TRP A N 1
ATOM 1006 C CA . TRP A 1 125 ? -5.792 6.666 5.651 1.00 98.38 125 TRP A CA 1
ATOM 1007 C C . TRP A 1 125 ? -5.313 6.176 7.027 1.00 98.38 125 TRP A C 1
ATOM 1009 O O . TRP A 1 125 ? -6.093 6.176 7.980 1.00 98.38 125 TRP A O 1
ATOM 1019 N N . ALA A 1 126 ? -4.026 5.848 7.165 1.00 98.25 126 ALA A N 1
ATOM 1020 C CA . ALA A 1 126 ? -3.410 5.447 8.427 1.00 98.25 126 ALA A CA 1
ATOM 1021 C C . ALA A 1 126 ? -3.549 6.524 9.514 1.00 98.25 126 ALA A C 1
ATOM 1023 O O . ALA A 1 126 ? -3.802 6.186 10.668 1.00 98.25 126 ALA A O 1
ATOM 1024 N N . LEU A 1 127 ? -3.449 7.810 9.155 1.00 98.31 127 LEU A N 1
ATOM 1025 C CA . LEU A 1 127 ? -3.671 8.919 10.085 1.00 98.31 127 LEU A CA 1
ATOM 1026 C C . LEU A 1 127 ? -5.111 8.931 10.617 1.00 98.31 127 LEU A C 1
ATOM 1028 O O . LEU A 1 127 ? -5.316 9.047 11.824 1.00 98.31 127 LEU A O 1
ATOM 1032 N N . PHE A 1 128 ? -6.109 8.769 9.743 1.00 98.44 128 PHE A N 1
ATOM 1033 C CA . PHE A 1 128 ? -7.513 8.688 10.163 1.00 98.44 128 PHE A CA 1
ATOM 1034 C C . PHE A 1 128 ? -7.802 7.456 11.018 1.00 98.44 128 PHE A C 1
ATOM 1036 O O . PHE A 1 128 ? -8.518 7.569 12.012 1.00 98.44 128 PHE A O 1
ATOM 1043 N N . LEU A 1 129 ? -7.217 6.305 10.677 1.00 98.25 129 LEU A N 1
ATOM 1044 C CA . LEU A 1 129 ? -7.307 5.114 11.517 1.00 98.25 129 LEU A CA 1
ATOM 1045 C C . LEU A 1 129 ? -6.663 5.364 12.885 1.00 98.25 129 LEU A C 1
ATOM 1047 O O . LEU A 1 129 ? -7.274 5.045 13.897 1.00 98.25 129 LEU A O 1
ATOM 1051 N N . ALA A 1 130 ? -5.481 5.982 12.945 1.00 98.12 130 ALA A N 1
ATOM 1052 C CA . ALA A 1 130 ? -4.812 6.278 14.210 1.00 98.12 130 ALA A CA 1
ATOM 1053 C C . ALA A 1 130 ? -5.669 7.177 15.115 1.00 98.12 130 ALA A C 1
ATOM 1055 O O . ALA A 1 130 ? -5.786 6.903 16.307 1.00 98.12 130 ALA A O 1
ATOM 1056 N N . MET A 1 131 ? -6.312 8.203 14.545 1.00 98.00 131 MET A N 1
ATOM 1057 C CA . MET A 1 131 ? -7.262 9.053 15.272 1.00 98.00 131 MET A CA 1
ATOM 1058 C C . MET A 1 131 ? -8.480 8.263 15.769 1.00 98.00 131 MET A C 1
ATOM 1060 O O . MET A 1 131 ? -8.868 8.418 16.923 1.00 98.00 131 MET A O 1
ATOM 1064 N N . ALA A 1 132 ? -9.049 7.387 14.936 1.00 97.75 132 ALA A N 1
ATOM 1065 C CA . ALA A 1 132 ? -10.186 6.550 15.320 1.00 97.75 132 ALA A CA 1
ATOM 1066 C C . ALA A 1 132 ? -9.831 5.589 16.468 1.00 97.75 132 ALA A C 1
ATOM 1068 O O . ALA A 1 132 ? -10.543 5.526 17.464 1.00 97.75 132 ALA A O 1
ATOM 1069 N N . PHE A 1 133 ? -8.692 4.899 16.372 1.00 97.69 133 PHE A N 1
ATOM 1070 C CA . PHE A 1 133 ? -8.194 4.003 17.421 1.00 97.69 133 PHE A CA 1
ATOM 1071 C C . PHE A 1 133 ? -7.856 4.731 18.719 1.00 97.69 133 PHE A C 1
ATOM 1073 O O . PHE A 1 133 ? -8.064 4.189 19.802 1.00 97.69 133 PHE A O 1
ATOM 1080 N N . TRP A 1 134 ? -7.351 5.959 18.619 1.00 97.56 134 TRP A N 1
ATOM 1081 C CA . TRP A 1 134 ? -7.131 6.801 19.786 1.00 97.56 134 TRP A CA 1
ATOM 1082 C C . TRP A 1 134 ? -8.451 7.138 20.485 1.00 97.56 134 TRP A C 1
ATOM 1084 O O . TRP A 1 134 ? -8.523 7.087 21.707 1.00 97.56 134 TRP A O 1
ATOM 1094 N N . GLN A 1 135 ? -9.501 7.428 19.711 1.00 96.44 135 GLN A N 1
ATOM 1095 C CA . GLN A 1 135 ? -10.808 7.811 20.241 1.00 96.44 135 GLN A CA 1
ATOM 1096 C C . GLN A 1 135 ? -11.537 6.674 20.970 1.00 96.44 135 GLN A C 1
ATOM 1098 O O . GLN A 1 135 ? -12.339 6.945 21.859 1.00 96.44 135 GLN A O 1
ATOM 1103 N N . ILE A 1 136 ? -11.259 5.419 20.614 1.00 94.62 136 ILE A N 1
ATOM 1104 C CA . ILE A 1 136 ? -11.833 4.232 21.269 1.00 94.62 136 ILE A CA 1
ATOM 1105 C C . ILE A 1 136 ? -10.892 3.608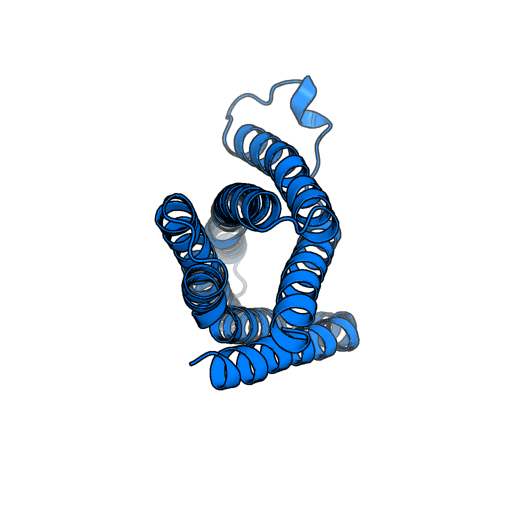 22.317 1.00 94.62 136 ILE A C 1
ATOM 1107 O O . ILE A 1 136 ? -10.977 2.411 22.590 1.00 94.62 136 ILE A O 1
ATOM 1111 N N . ASP A 1 137 ? -9.964 4.398 22.869 1.00 94.94 137 ASP A N 1
ATOM 1112 C CA . ASP A 1 137 ? -9.011 3.997 23.915 1.00 94.94 137 ASP A CA 1
ATOM 1113 C C . ASP A 1 137 ? -8.130 2.783 23.550 1.00 94.94 137 ASP A C 1
ATOM 1115 O O . ASP A 1 137 ? -7.765 1.963 24.397 1.00 94.94 137 ASP A O 1
ATOM 1119 N N . GLN A 1 138 ? -7.720 2.678 22.281 1.00 96.00 138 GLN A N 1
ATOM 1120 C CA . GLN A 1 138 ? -6.786 1.654 21.797 1.00 96.00 138 GLN A CA 1
ATOM 1121 C C . GLN A 1 138 ? -5.424 2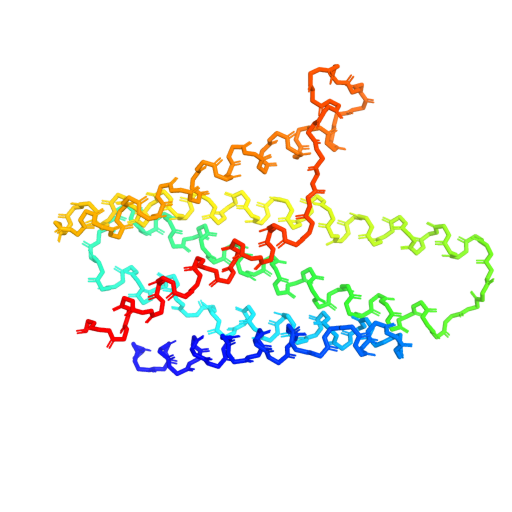.259 21.405 1.00 96.00 138 GLN A C 1
ATOM 1123 O O . GLN A 1 138 ? -5.057 2.303 20.223 1.00 96.00 138 GLN A O 1
ATOM 1128 N N . PRO A 1 139 ? -4.611 2.701 22.385 1.00 95.31 139 PRO A N 1
ATOM 1129 C CA . PRO A 1 139 ? -3.388 3.455 22.121 1.00 95.31 139 PRO A CA 1
ATOM 1130 C C . PRO A 1 139 ? -2.334 2.639 21.369 1.00 95.31 139 PRO A C 1
ATOM 1132 O O . PRO A 1 139 ? -1.629 3.188 20.529 1.00 95.31 139 PRO A O 1
ATOM 1135 N N . ILE A 1 140 ? -2.235 1.326 21.617 1.00 96.00 140 ILE A N 1
ATOM 1136 C CA . ILE A 1 140 ? -1.269 0.455 20.926 1.00 96.00 140 ILE A CA 1
ATOM 1137 C C . ILE A 1 140 ? -1.521 0.476 19.412 1.00 96.00 140 ILE A C 1
ATOM 1139 O O . ILE A 1 140 ? -0.584 0.658 18.632 1.00 96.00 140 ILE A O 1
ATOM 1143 N N . MET A 1 141 ? -2.787 0.362 19.000 1.00 96.50 141 MET A N 1
ATOM 1144 C CA . MET A 1 141 ? -3.169 0.433 17.590 1.00 96.50 141 MET A CA 1
ATOM 1145 C C . MET A 1 141 ? -2.896 1.822 17.018 1.00 96.50 141 MET A C 1
ATOM 1147 O O . MET A 1 141 ? -2.240 1.929 15.981 1.00 96.50 141 MET A O 1
ATOM 1151 N N . ALA A 1 142 ? -3.297 2.883 17.722 1.00 97.19 142 ALA A N 1
ATOM 1152 C CA . ALA A 1 142 ? -3.045 4.255 17.289 1.00 97.19 142 ALA A CA 1
ATOM 1153 C C . ALA A 1 142 ? -1.546 4.538 17.067 1.00 97.19 142 ALA A C 1
ATOM 1155 O O . ALA A 1 142 ? -1.156 5.019 16.000 1.00 97.19 142 ALA A O 1
ATOM 1156 N N . PHE A 1 143 ? -0.683 4.175 18.022 1.00 96.69 143 PHE A N 1
ATOM 1157 C CA . PHE A 1 143 ? 0.766 4.362 17.900 1.00 96.69 143 PHE A CA 1
ATOM 1158 C C . PHE A 1 143 ? 1.378 3.525 16.779 1.00 96.69 143 PHE A C 1
ATOM 1160 O O . PHE A 1 143 ? 2.231 4.028 16.047 1.00 96.69 143 PHE A O 1
ATOM 1167 N N . SER A 1 144 ? 0.929 2.278 16.605 1.00 96.25 144 SER A N 1
ATOM 1168 C CA . SER A 1 144 ? 1.394 1.441 15.496 1.00 96.25 144 SER A CA 1
ATOM 1169 C C . SER A 1 144 ? 1.069 2.071 14.137 1.00 96.25 144 SER A C 1
ATOM 1171 O O . SER A 1 144 ? 1.900 2.050 13.230 1.00 96.25 144 SER A O 1
ATOM 1173 N N . LEU A 1 145 ? -0.094 2.722 14.021 1.00 97.44 145 LEU A N 1
ATOM 1174 C CA . LEU A 1 145 ? -0.541 3.361 12.789 1.00 97.44 145 LEU A CA 1
ATOM 1175 C C . LEU A 1 145 ? 0.191 4.671 12.485 1.00 97.44 145 LEU A C 1
ATOM 1177 O O . LEU A 1 145 ? 0.479 4.965 11.323 1.00 97.44 145 LEU A O 1
ATOM 1181 N N . LEU A 1 146 ? 0.577 5.420 13.520 1.00 95.69 146 LEU A N 1
ATOM 1182 C CA . LEU A 1 146 ? 1.389 6.631 13.374 1.00 95.69 146 LEU A CA 1
ATOM 1183 C C . LEU A 1 146 ? 2.761 6.361 12.736 1.00 95.69 146 LEU A C 1
ATOM 1185 O O . LEU A 1 146 ? 3.278 7.225 12.026 1.00 95.69 146 LEU A O 1
ATOM 1189 N N . LEU A 1 147 ? 3.333 5.162 12.899 1.00 93.94 147 LEU A N 1
ATOM 1190 C CA . LEU A 1 147 ? 4.580 4.790 12.216 1.00 93.94 147 LEU A CA 1
ATOM 1191 C C . LEU A 1 147 ? 4.431 4.833 10.684 1.00 93.94 147 LEU A C 1
ATOM 1193 O O . LEU A 1 147 ? 5.340 5.277 9.981 1.00 93.94 147 LEU A O 1
ATOM 1197 N N . PHE A 1 148 ? 3.265 4.457 10.156 1.00 95.62 148 PHE A N 1
ATOM 1198 C CA . PHE A 1 148 ? 2.981 4.512 8.718 1.00 95.62 148 PHE A CA 1
ATOM 1199 C C . PHE A 1 148 ? 2.688 5.930 8.220 1.00 95.62 148 PHE A C 1
ATOM 1201 O O . PHE A 1 148 ? 2.929 6.249 7.052 1.00 95.62 148 PHE A O 1
ATOM 1208 N N . VAL A 1 149 ? 2.232 6.816 9.108 1.00 96.19 149 VAL A N 1
ATOM 1209 C CA . VAL A 1 149 ? 2.126 8.252 8.815 1.00 96.19 149 VAL A CA 1
ATOM 1210 C C . VAL A 1 149 ? 3.519 8.857 8.630 1.00 96.19 149 VAL A C 1
ATOM 1212 O O . VAL A 1 149 ? 3.741 9.596 7.669 1.00 96.19 149 VAL A O 1
ATOM 1215 N N . LEU A 1 150 ? 4.491 8.489 9.476 1.00 93.38 150 LEU A N 1
ATOM 1216 C CA . LEU A 1 150 ? 5.890 8.911 9.312 1.00 93.38 150 LEU A CA 1
ATOM 1217 C C . LEU A 1 150 ? 6.479 8.408 7.989 1.00 93.38 150 LEU A C 1
ATOM 1219 O O . LEU A 1 150 ? 7.158 9.161 7.288 1.00 93.38 150 LEU A O 1
ATOM 1223 N N . MET A 1 151 ? 6.165 7.169 7.602 1.00 92.06 151 MET A N 1
ATOM 1224 C CA . MET A 1 151 ? 6.549 6.646 6.289 1.00 92.06 151 MET A CA 1
ATOM 1225 C C . MET A 1 151 ? 5.938 7.464 5.138 1.00 92.06 151 MET A C 1
ATOM 1227 O O . MET A 1 151 ? 6.583 7.659 4.109 1.00 92.06 151 MET A O 1
ATOM 1231 N N . GLY A 1 152 ? 4.743 8.026 5.331 1.00 93.56 152 GLY A N 1
ATOM 1232 C CA . GLY A 1 152 ? 4.107 8.938 4.379 1.00 93.56 152 GLY A CA 1
ATOM 1233 C C . GLY A 1 152 ? 4.928 10.190 4.090 1.00 93.56 152 GLY A C 1
ATOM 1234 O O . GLY A 1 152 ? 4.999 10.627 2.943 1.00 93.56 152 GLY A O 1
ATOM 1235 N N . VAL A 1 153 ? 5.628 10.729 5.093 1.00 93.62 153 VAL A N 1
ATOM 1236 C CA . VAL A 1 153 ? 6.565 11.847 4.891 1.00 93.62 153 VAL A CA 1
ATOM 1237 C C . VAL A 1 153 ? 7.715 11.418 3.981 1.00 93.62 153 VAL A C 1
ATOM 1239 O O . VAL A 1 153 ? 8.078 12.139 3.054 1.00 93.62 153 VAL A O 1
ATOM 1242 N N . TYR A 1 154 ? 8.265 10.221 4.191 1.00 92.12 154 TYR A N 1
ATOM 1243 C CA . TYR A 1 154 ? 9.313 9.675 3.329 1.00 92.12 154 TYR A CA 1
ATOM 1244 C C . TYR A 1 154 ? 8.824 9.444 1.886 1.00 92.12 154 TYR A C 1
ATOM 1246 O O . TYR A 1 154 ? 9.517 9.834 0.941 1.00 92.12 154 TYR A O 1
ATOM 1254 N N . VAL A 1 155 ? 7.614 8.902 1.703 1.00 92.62 155 VAL A N 1
ATOM 1255 C CA . VAL A 1 155 ? 6.966 8.751 0.384 1.00 92.62 155 VAL A CA 1
ATOM 1256 C C . VAL A 1 155 ? 6.779 10.108 -0.295 1.00 92.62 155 VAL A C 1
ATOM 1258 O O . VAL A 1 155 ? 7.119 10.262 -1.468 1.00 92.62 155 VAL A O 1
ATOM 1261 N N . LEU A 1 156 ? 6.302 11.116 0.438 1.00 93.88 156 LEU A N 1
ATOM 1262 C CA . LEU A 1 156 ? 6.111 12.468 -0.083 1.00 93.88 156 LEU A CA 1
ATOM 1263 C C . LEU A 1 156 ? 7.431 13.073 -0.577 1.00 93.88 156 LEU A C 1
ATOM 1265 O O . LEU A 1 156 ? 7.485 13.634 -1.671 1.00 93.88 156 LEU A O 1
ATOM 1269 N N . LEU A 1 157 ? 8.515 12.923 0.187 1.00 92.19 157 LEU A N 1
ATOM 1270 C CA . LEU A 1 157 ? 9.837 13.408 -0.221 1.00 92.19 157 LEU A CA 1
ATOM 1271 C C . LEU A 1 157 ? 10.342 12.707 -1.492 1.00 92.19 157 LEU A C 1
ATOM 1273 O O . LEU A 1 157 ? 10.968 13.352 -2.337 1.00 92.19 157 LEU A O 1
ATOM 1277 N N . LEU A 1 158 ? 10.050 11.414 -1.660 1.00 90.56 158 LEU A N 1
ATOM 1278 C CA . LEU A 1 158 ? 10.369 10.671 -2.882 1.00 90.56 158 LEU A CA 1
ATOM 1279 C C . LEU A 1 158 ? 9.531 11.114 -4.085 1.00 90.56 158 LEU A C 1
ATOM 1281 O O . LEU A 1 158 ? 10.078 11.242 -5.184 1.00 90.56 158 LEU A O 1
ATOM 1285 N N . LEU A 1 159 ? 8.242 11.397 -3.891 1.00 90.69 159 LEU A N 1
ATOM 1286 C CA . LEU A 1 159 ? 7.372 11.950 -4.933 1.00 90.69 159 LEU A CA 1
ATOM 1287 C C . LEU A 1 159 ? 7.846 13.330 -5.386 1.00 90.69 159 LEU A C 1
ATOM 1289 O O . LEU A 1 159 ? 8.002 13.563 -6.584 1.00 90.69 159 LEU A O 1
ATOM 1293 N N . ILE A 1 160 ? 8.151 14.223 -4.440 1.00 90.12 160 ILE A N 1
ATOM 1294 C CA . ILE A 1 160 ? 8.695 15.550 -4.755 1.00 90.12 160 ILE A CA 1
ATOM 1295 C C . ILE A 1 160 ? 10.004 15.394 -5.531 1.00 90.12 160 ILE A C 1
ATOM 1297 O O . ILE A 1 160 ? 10.193 16.032 -6.565 1.00 90.12 160 ILE A O 1
ATOM 1301 N N . ARG A 1 161 ? 10.903 14.514 -5.076 1.00 87.94 161 ARG A N 1
ATOM 1302 C CA . ARG A 1 161 ? 12.180 14.264 -5.753 1.00 87.94 161 ARG A CA 1
ATOM 1303 C C . ARG A 1 161 ? 11.990 13.782 -7.195 1.00 87.94 161 ARG A C 1
ATOM 1305 O O . ARG A 1 161 ? 12.687 14.283 -8.071 1.00 87.94 161 ARG A O 1
ATOM 1312 N N . SER A 1 162 ? 11.114 12.805 -7.419 1.00 83.75 162 SER A N 1
ATOM 1313 C CA . SER A 1 162 ? 10.901 12.179 -8.736 1.00 83.75 162 SER A CA 1
ATOM 1314 C C . SER A 1 162 ? 10.187 13.096 -9.728 1.00 83.75 162 SER A C 1
ATOM 1316 O O . SER A 1 162 ? 10.446 13.003 -10.921 1.00 83.75 162 SER A O 1
ATOM 1318 N N . ASN A 1 163 ? 9.363 14.029 -9.245 1.00 84.12 163 ASN A N 1
ATOM 1319 C CA . ASN A 1 163 ? 8.582 14.93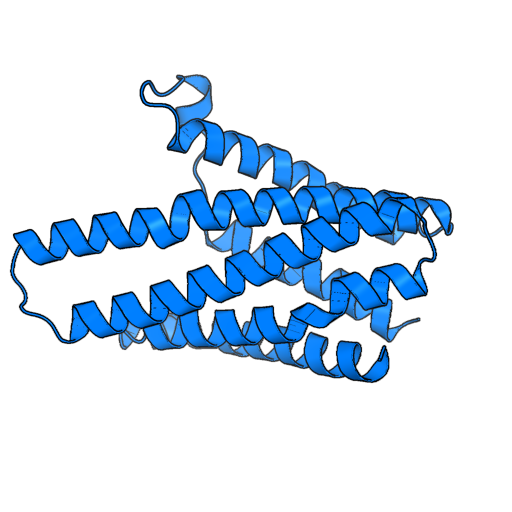4 -10.095 1.00 84.12 163 ASN A CA 1
ATOM 1320 C C . ASN A 1 163 ? 9.193 16.342 -10.237 1.00 84.12 163 ASN A C 1
ATOM 1322 O O . ASN A 1 163 ? 8.635 17.195 -10.926 1.00 84.12 163 ASN A O 1
ATOM 1326 N N . THR A 1 164 ? 10.347 16.613 -9.617 1.00 83.94 164 THR A N 1
ATOM 1327 C CA . THR A 1 164 ? 11.036 17.906 -9.763 1.00 83.94 164 THR A CA 1
ATOM 1328 C C . THR A 1 164 ? 12.126 17.828 -10.831 1.00 83.94 164 THR A C 1
ATOM 1330 O O . THR A 1 164 ? 13.132 17.144 -10.650 1.00 83.94 164 THR A O 1
ATOM 1333 N N . TYR A 1 165 ? 11.987 18.620 -11.900 1.00 75.69 165 TYR A N 1
ATOM 1334 C CA . TYR A 1 165 ? 12.963 18.702 -13.000 1.00 75.69 165 TYR A CA 1
ATOM 1335 C C . TYR A 1 165 ? 14.388 19.059 -12.528 1.00 75.69 165 TYR A C 1
ATOM 1337 O O . TYR A 1 165 ? 15.372 18.456 -12.952 1.00 75.69 165 TYR A O 1
ATOM 1345 N N . LYS A 1 166 ? 14.523 20.021 -11.601 1.00 79.06 166 LYS A N 1
ATOM 1346 C CA . LYS A 1 166 ? 15.804 20.348 -10.951 1.00 79.06 166 LYS A CA 1
ATOM 1347 C C . LYS A 1 166 ? 15.898 19.651 -9.601 1.00 79.06 166 LYS A C 1
ATOM 1349 O O . LYS A 1 166 ? 15.279 20.075 -8.630 1.00 79.06 166 LYS A O 1
ATOM 1354 N N . GLN A 1 167 ? 16.724 18.615 -9.517 1.00 70.44 167 GLN A N 1
ATOM 1355 C CA . GLN A 1 167 ? 16.912 17.882 -8.267 1.00 70.44 167 GLN A CA 1
ATOM 1356 C C . GLN A 1 167 ? 17.485 18.780 -7.157 1.00 70.44 167 GLN A C 1
ATOM 1358 O O . GLN A 1 167 ? 18.638 19.217 -7.223 1.00 70.44 167 GLN A O 1
ATOM 1363 N N . ILE A 1 168 ? 16.702 18.987 -6.096 1.00 81.19 168 ILE A N 1
ATOM 1364 C CA . ILE A 1 168 ? 17.130 19.660 -4.865 1.00 81.19 168 ILE A CA 1
ATOM 1365 C C . ILE A 1 168 ? 18.223 18.810 -4.200 1.00 81.19 168 ILE A C 1
ATOM 1367 O O . ILE A 1 168 ? 18.017 17.626 -3.934 1.00 81.19 168 ILE A O 1
ATOM 1371 N N . ASN A 1 169 ? 19.388 19.398 -3.906 1.00 80.19 169 ASN A N 1
ATOM 1372 C CA . ASN A 1 169 ? 20.565 18.659 -3.417 1.00 80.19 169 ASN A CA 1
ATOM 1373 C C . ASN A 1 169 ? 20.303 17.823 -2.152 1.00 80.19 169 ASN A C 1
ATOM 1375 O O . ASN A 1 169 ? 20.876 16.745 -2.009 1.00 80.19 169 ASN A O 1
ATOM 1379 N N . ILE A 1 170 ? 19.423 18.287 -1.261 1.00 80.81 170 ILE A N 1
ATOM 1380 C CA . ILE A 1 170 ? 19.040 17.563 -0.039 1.00 80.81 170 ILE A CA 1
ATOM 1381 C C . ILE A 1 170 ? 18.262 16.283 -0.387 1.00 80.81 170 ILE A C 1
ATOM 1383 O O . ILE A 1 170 ? 18.539 15.220 0.166 1.00 80.81 170 ILE A O 1
ATOM 1387 N N . LEU A 1 171 ? 17.349 16.353 -1.361 1.00 82.88 171 LEU A N 1
ATOM 1388 C CA . LEU A 1 171 ? 16.503 15.226 -1.761 1.00 82.88 171 LEU A CA 1
ATOM 1389 C C . LEU A 1 171 ? 17.266 14.150 -2.541 1.00 82.88 171 LEU A C 1
ATOM 1391 O O . LEU A 1 171 ? 16.861 12.993 -2.525 1.00 82.88 171 LEU A O 1
ATOM 1395 N N . LYS A 1 172 ? 18.406 14.478 -3.168 1.00 81.31 172 LYS A N 1
ATOM 1396 C CA . LYS A 1 172 ? 19.238 13.500 -3.903 1.00 81.31 172 LYS A CA 1
ATOM 1397 C C . LYS A 1 172 ? 19.687 12.312 -3.046 1.00 81.31 172 LYS A C 1
ATOM 1399 O O . LYS A 1 172 ? 19.931 11.232 -3.580 1.00 81.31 172 LYS A O 1
ATOM 1404 N N . LYS A 1 173 ? 19.800 12.505 -1.728 1.00 84.25 173 LYS A N 1
ATOM 1405 C CA . LYS A 1 173 ? 20.213 11.461 -0.779 1.00 84.25 173 LYS A CA 1
ATOM 1406 C C . LYS A 1 173 ? 19.100 10.453 -0.476 1.00 84.25 173 LYS A C 1
ATOM 1408 O O . LYS A 1 173 ? 19.394 9.348 -0.033 1.00 84.25 173 LYS A O 1
ATOM 1413 N N . ILE A 1 174 ? 17.841 10.811 -0.724 1.00 84.44 174 ILE A N 1
ATOM 1414 C CA . ILE A 1 174 ? 16.675 9.990 -0.396 1.00 84.44 174 ILE A CA 1
ATOM 1415 C C . ILE A 1 174 ? 16.390 9.068 -1.578 1.00 84.44 174 ILE A C 1
ATOM 1417 O O . ILE A 1 174 ? 15.910 9.528 -2.611 1.00 84.44 174 IL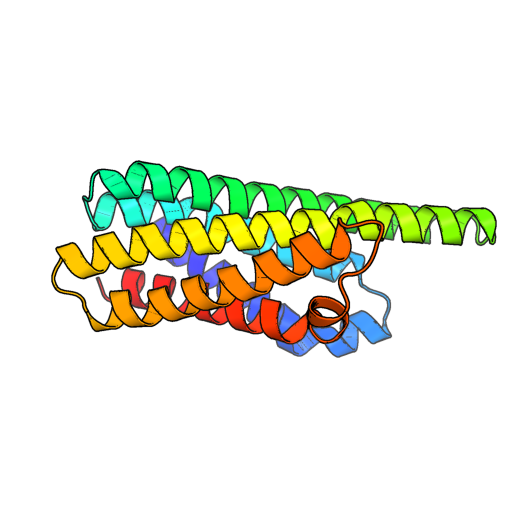E A O 1
ATOM 1421 N N . LYS A 1 175 ? 16.683 7.772 -1.451 1.00 84.56 175 LYS A N 1
ATOM 1422 C CA . LYS A 1 175 ? 16.399 6.757 -2.480 1.00 84.56 175 LYS A CA 1
ATOM 1423 C C . LYS A 1 175 ? 15.263 5.853 -2.028 1.00 84.56 175 LYS A C 1
ATOM 1425 O O . LYS A 1 175 ? 15.265 5.439 -0.874 1.00 84.56 175 LYS A O 1
ATOM 1430 N N . GLY A 1 176 ? 14.331 5.564 -2.935 1.00 84.19 176 GLY A N 1
ATOM 1431 C CA . GLY A 1 176 ? 13.266 4.593 -2.708 1.00 84.19 176 GLY A CA 1
ATOM 1432 C C . GLY A 1 176 ? 13.834 3.180 -2.641 1.00 84.19 176 GLY A C 1
ATOM 1433 O O . GLY A 1 176 ? 14.756 2.851 -3.387 1.00 84.19 176 GLY A O 1
ATOM 1434 N N . ASN A 1 177 ? 13.293 2.359 -1.743 1.00 86.12 177 ASN A N 1
ATOM 1435 C CA . ASN A 1 177 ? 13.627 0.944 -1.652 1.00 86.12 177 ASN A CA 1
ATOM 1436 C C . ASN A 1 177 ? 12.336 0.111 -1.769 1.00 86.12 177 ASN A C 1
ATOM 1438 O O . ASN A 1 177 ? 11.544 0.106 -0.823 1.00 86.12 177 ASN A O 1
ATOM 1442 N N . PRO A 1 178 ? 12.128 -0.612 -2.887 1.00 82.94 178 PRO A N 1
ATOM 1443 C CA . PRO A 1 178 ? 10.938 -1.438 -3.097 1.00 82.94 178 PRO A CA 1
ATOM 1444 C C . PRO A 1 178 ? 10.705 -2.483 -2.001 1.00 82.94 178 PRO A C 1
ATOM 1446 O O . PRO A 1 178 ? 9.561 -2.784 -1.671 1.00 82.94 178 PRO A O 1
ATOM 1449 N N . ILE A 1 179 ? 11.769 -3.019 -1.392 1.00 84.12 179 ILE A N 1
ATOM 1450 C CA . ILE A 1 179 ? 11.651 -3.993 -0.297 1.00 84.12 179 ILE A CA 1
ATOM 1451 C C . ILE A 1 179 ? 11.027 -3.328 0.930 1.00 84.12 179 ILE A C 1
ATOM 1453 O O . ILE A 1 179 ? 10.141 -3.903 1.553 1.00 84.12 179 ILE A O 1
ATOM 1457 N N . VAL A 1 180 ? 11.445 -2.100 1.251 1.00 88.75 180 VAL A N 1
ATOM 1458 C CA . VAL A 1 180 ? 10.917 -1.364 2.407 1.00 88.75 180 VAL A CA 1
ATOM 1459 C C . VAL A 1 180 ? 9.427 -1.084 2.223 1.00 88.75 180 VAL A C 1
ATOM 1461 O O . VAL A 1 180 ? 8.666 -1.342 3.147 1.00 88.75 180 VAL A O 1
ATOM 1464 N N . PHE A 1 181 ? 8.991 -0.646 1.037 1.00 88.81 181 PHE A N 1
ATOM 1465 C CA . PHE A 1 181 ? 7.565 -0.423 0.753 1.00 88.81 181 PHE A CA 1
ATOM 1466 C C . PHE A 1 181 ? 6.731 -1.701 0.842 1.00 88.81 181 PHE A C 1
ATOM 1468 O O . PHE A 1 181 ? 5.636 -1.692 1.396 1.00 88.81 181 PHE A O 1
ATOM 1475 N N . ASN A 1 182 ? 7.248 -2.818 0.330 1.00 88.31 182 ASN A N 1
ATOM 1476 C CA . ASN A 1 182 ? 6.539 -4.093 0.387 1.00 88.31 182 ASN A CA 1
ATOM 1477 C C . ASN A 1 182 ? 6.449 -4.656 1.811 1.00 88.31 182 ASN A C 1
ATOM 1479 O O . ASN A 1 182 ? 5.409 -5.204 2.175 1.00 88.31 182 ASN A O 1
ATOM 1483 N N . ILE A 1 183 ? 7.511 -4.529 2.613 1.00 90.31 183 ILE A N 1
ATOM 1484 C CA . ILE A 1 183 ? 7.501 -4.924 4.030 1.00 90.31 183 ILE A CA 1
ATOM 1485 C C . ILE A 1 183 ? 6.543 -4.028 4.819 1.00 90.31 183 ILE A C 1
ATOM 1487 O O . ILE A 1 183 ? 5.753 -4.497 5.631 1.00 90.31 183 ILE A O 1
ATOM 1491 N N . GLU A 1 184 ? 6.584 -2.728 4.571 1.00 93.69 184 GLU A N 1
ATOM 1492 C CA . GLU A 1 184 ? 5.714 -1.777 5.246 1.00 93.69 184 GLU A CA 1
ATOM 1493 C C . GLU A 1 184 ? 4.234 -2.033 4.910 1.00 93.69 184 GLU A C 1
ATOM 1495 O O . GLU A 1 184 ? 3.423 -2.147 5.827 1.00 93.69 184 GLU A O 1
ATOM 1500 N N . ASN A 1 185 ? 3.898 -2.260 3.635 1.00 92.62 185 ASN A N 1
ATOM 1501 C CA . ASN A 1 185 ? 2.560 -2.682 3.210 1.00 92.62 185 ASN A CA 1
ATOM 1502 C C . ASN A 1 185 ? 2.081 -3.937 3.949 1.00 92.62 185 ASN A C 1
ATOM 1504 O O . ASN A 1 185 ? 0.961 -3.954 4.462 1.00 92.62 185 ASN A O 1
ATOM 1508 N N . ILE A 1 186 ? 2.900 -4.990 4.019 1.00 93.38 186 ILE A N 1
ATOM 1509 C CA . ILE A 1 186 ? 2.443 -6.233 4.646 1.00 93.38 186 ILE A CA 1
ATOM 1510 C C . ILE A 1 186 ? 2.264 -6.087 6.154 1.00 93.38 186 ILE A C 1
ATOM 1512 O O . ILE A 1 186 ? 1.291 -6.609 6.699 1.00 93.38 186 ILE A O 1
ATOM 1516 N N . ILE A 1 187 ? 3.150 -5.350 6.830 1.00 96.00 187 ILE A N 1
ATOM 1517 C CA . ILE A 1 187 ? 3.017 -5.088 8.266 1.00 96.00 187 ILE A CA 1
ATOM 1518 C C . ILE A 1 187 ? 1.748 -4.266 8.518 1.00 96.00 187 ILE A C 1
ATOM 1520 O O . ILE A 1 187 ? 0.989 -4.609 9.423 1.00 96.00 187 ILE A O 1
ATOM 1524 N N . PHE A 1 188 ? 1.475 -3.250 7.691 1.00 97.56 188 PHE A N 1
ATOM 1525 C CA . PHE A 1 188 ? 0.259 -2.439 7.780 1.00 97.56 188 PHE A CA 1
ATOM 1526 C C . PHE A 1 188 ? -1.001 -3.309 7.739 1.00 97.56 188 PHE A C 1
ATOM 1528 O O . PHE A 1 188 ? -1.810 -3.283 8.667 1.00 97.56 188 PHE A O 1
ATOM 1535 N N . PHE A 1 189 ? -1.141 -4.145 6.707 1.00 97.44 189 PHE A N 1
ATOM 1536 C CA . PHE A 1 189 ? -2.307 -5.019 6.582 1.00 97.44 189 PHE A CA 1
ATOM 1537 C C . PHE A 1 189 ? -2.350 -6.107 7.654 1.00 97.44 189 PHE A C 1
ATOM 1539 O O . PHE A 1 189 ? -3.427 -6.418 8.150 1.00 97.44 189 PHE A O 1
ATOM 1546 N N . THR A 1 190 ? -1.205 -6.640 8.081 1.00 97.31 190 THR A N 1
ATOM 1547 C CA . THR A 1 190 ? -1.151 -7.624 9.174 1.00 97.31 190 THR A CA 1
ATOM 1548 C C . THR A 1 190 ? -1.690 -7.035 10.475 1.00 97.31 190 THR A C 1
ATOM 1550 O O . THR A 1 190 ? -2.508 -7.676 11.129 1.00 97.31 190 THR A O 1
ATOM 1553 N N . ILE A 1 191 ? -1.296 -5.809 10.833 1.00 96.94 191 ILE A N 1
ATOM 1554 C CA . ILE A 1 191 ? -1.785 -5.125 12.040 1.00 96.94 191 ILE A CA 1
ATOM 1555 C C . ILE A 1 191 ? -3.311 -4.973 11.999 1.00 96.94 191 ILE A C 1
ATOM 1557 O O . ILE A 1 191 ? -3.992 -5.326 12.962 1.00 96.94 191 ILE A O 1
ATOM 1561 N N . LEU A 1 192 ? -3.857 -4.513 10.869 1.00 97.38 192 LEU A N 1
ATOM 1562 C CA . LEU A 1 192 ? -5.305 -4.365 10.702 1.00 97.38 192 LEU A CA 1
ATOM 1563 C C . LEU A 1 192 ? -6.038 -5.711 10.772 1.00 97.38 192 LEU A C 1
ATOM 1565 O O . LEU A 1 192 ? -7.097 -5.801 11.387 1.00 97.38 192 LEU A O 1
ATOM 1569 N N . MET A 1 193 ? -5.474 -6.763 10.180 1.00 97.38 193 MET A N 1
ATOM 1570 C CA . MET A 1 193 ? -6.081 -8.096 10.184 1.00 97.38 193 MET A CA 1
ATOM 1571 C C . MET A 1 193 ? -6.053 -8.762 11.553 1.00 97.38 193 MET A C 1
ATOM 1573 O O . MET A 1 193 ? -7.040 -9.387 11.943 1.00 97.38 193 MET A O 1
ATOM 1577 N N . VAL A 1 194 ? -4.953 -8.619 12.292 1.00 96.25 194 VAL A N 1
ATOM 1578 C CA . VAL A 1 194 ? -4.854 -9.099 13.675 1.00 96.25 194 VAL A CA 1
ATOM 1579 C C . VAL A 1 194 ? -5.917 -8.420 14.528 1.00 96.25 194 VAL A C 1
ATOM 1581 O O . VAL A 1 194 ? -6.659 -9.111 15.220 1.00 96.25 194 VAL A O 1
ATOM 1584 N N . TYR A 1 195 ? -6.057 -7.098 14.408 1.00 95.31 195 TYR A N 1
ATOM 1585 C CA . TYR A 1 195 ? -7.106 -6.358 15.100 1.00 95.31 195 TYR A CA 1
ATOM 1586 C C . TYR A 1 195 ? -8.511 -6.881 14.765 1.00 95.31 195 TYR A C 1
ATOM 1588 O O . TYR A 1 195 ? -9.244 -7.286 15.663 1.00 95.31 195 TYR A O 1
ATOM 1596 N N . LEU A 1 196 ? -8.852 -6.964 13.473 1.00 95.50 196 LEU A N 1
ATOM 1597 C CA . LEU A 1 196 ? -10.163 -7.443 13.018 1.00 95.50 196 LEU A CA 1
ATOM 1598 C C . LEU A 1 196 ? -10.483 -8.883 13.427 1.00 95.50 196 LEU A C 1
ATOM 1600 O O . LEU A 1 196 ? -11.650 -9.251 13.447 1.00 95.50 196 LEU A O 1
ATOM 1604 N N . THR A 1 197 ? -9.468 -9.709 13.678 1.00 95.81 197 THR A N 1
ATOM 1605 C CA . THR A 1 197 ? -9.655 -11.113 14.071 1.00 95.81 197 THR A CA 1
ATOM 1606 C C . THR A 1 197 ? -9.860 -11.265 15.581 1.00 95.81 197 THR A C 1
ATOM 1608 O O . THR A 1 197 ? -10.463 -12.244 16.013 1.00 95.81 197 THR A O 1
ATOM 1611 N N . ILE A 1 198 ? -9.323 -10.340 16.381 1.00 92.00 198 ILE A N 1
ATOM 1612 C CA . ILE A 1 198 ? -9.415 -10.371 17.849 1.00 92.00 198 ILE A CA 1
ATOM 1613 C C . ILE A 1 198 ? -10.708 -9.708 18.349 1.00 92.00 198 ILE A C 1
ATOM 1615 O O . ILE A 1 198 ? -11.202 -10.089 19.410 1.00 92.00 198 ILE A O 1
ATOM 1619 N N . GLN A 1 199 ? -11.220 -8.725 17.603 1.00 80.81 199 GLN A N 1
ATOM 1620 C CA . GLN A 1 199 ? -12.472 -8.012 17.874 1.00 80.81 199 GLN A CA 1
ATOM 1621 C C . GLN A 1 199 ? -13.701 -8.907 17.647 1.00 80.81 199 GLN A C 1
ATOM 1623 O O . GLN A 1 199 ? -14.622 -8.846 18.492 1.00 80.81 199 GLN A O 1
#

pLDDT: mean 91.13, std 7.3, range [64.94, 98.44]